Protein 3KTO (pdb70)

Solvent-accessible surface area: 18084 Å² total

B-factor: mean 32.25, std 11.24, range [10.5, 63.85]

Secondary structure (DSSP, 8-state):
-EEEEE-S-HHHHHHHHHHHTTSSSEEEEESSTTT------TTB---B-TTGGGBTTHHHHHHHHHHHTT-----B---S--HHHHHH-----SB---SSB-HHHHHHHHHHHHHHH-/-EEEEE-S-HHHHHHHHHHHTTSSSEEEEES-TTT------TTB---B-TTGGGBTTHHHHHHHHHHHTT-----B--BS--HHHHHH-----SB---BSB-HHHHHHHHHHHHHHT-/-EEEEE-S-HHHHHHHHHHTTTSS-EEEEESSTTT------SSB---B-TTGGGBTTHHHHHHHHHHHTT-----B---S--HHHHHH-----SB---SSBPHHHHHHHHHHHHH-

Sequence (352 aa):
PIIYLVDHQKDARAALSKLLSPLDVTIQCFASAESFRQQISDDAIGIIEAHLEDKKDSGIELLETLVKRGFHLPTIVASSSDIPTAVRARASAADFIEKPFIEHVLVHDVQQIINGAKPIIYLVDHQKDARAALSKLLSPLDVTIQCFASAESFRQQISDDAIGIIEAHLEDKKDSGIELLETLVKRGFHLPTIVASSSDIPTAVRARASAADFIEKPFIEHVLVHDVQQIINGAKPIIYLVDHQKDARAALSKLLSPLDVTIQCFASAESFRQQISDDAIGIIEAHLEDKKDSGIELLETLVKRGFHLPTIVASSSDIPTAVRARASAADFIEKPFIEHVLVHDVQQIING

CATH classification: 3.40.50.2300

Nearest PDB structures (foldseek):
  4uhk-assembly2_A  TM=8.450E-01  e=3.755E-07  Escherichia coli K-12
  3nns-assembly3_B  TM=7.875E-01  e=6.291E-07  Thermotoga maritima
  3eq2-assembly1_A  TM=7.809E-01  e=2.049E-05  Pseudomonas aeruginosa
  1ys6-assembly1_A  TM=8.441E-01  e=1.614E-04  Mycobacterium tuberculosis
  3a0u-assembly1_A  TM=8.070E-01  e=1.513E-04  Thermotoga maritima

Structure (mmCIF, N/CA/C/O backbone):
data_3KTO
#
_entry.id   3KTO
#
_cell.length_a   116.333
_cell.length_b   116.333
_cell.length_c   169.701
_cell.angle_alpha   90.00
_cell.angle_beta   90.00
_cell.angle_gamma   120.00
#
_symmetry.space_group_name_H-M   'H 3 2'
#
loop_
_entity.id
_entity.type
_entity.pdbx_description
1 polymer 'Response regulator receiver protein'
2 water water
#
loop_
_atom_site.group_PDB
_atom_site.id
_atom_site.type_symbol
_atom_site.label_atom_id
_atom_site.label_alt_id
_atom_site.label_comp_id
_atom_site.label_asym_id
_atom_site.label_entity_id
_atom_site.label_seq_id
_atom_site.pdbx_PDB_ins_code
_atom_site.Cartn_x
_atom_site.Cartn_y
_atom_site.Cartn_z
_atom_site.occupancy
_atom_site.B_iso_or_equiv
_atom_site.auth_seq_id
_atom_site.auth_comp_id
_atom_site.auth_asym_id
_atom_site.auth_atom_id
_atom_site.pdbx_PDB_model_num
ATOM 1 N N . PRO A 1 7 ? 23.437 -0.077 37.427 1.00 40.67 12 PRO A N 1
ATOM 2 C CA . PRO A 1 7 ? 23.701 1.355 37.697 1.00 39.75 12 PRO A CA 1
ATOM 3 C C . PRO A 1 7 ? 23.616 1.659 39.188 1.00 37.53 12 PRO A C 1
ATOM 4 O O . PRO A 1 7 ? 22.592 1.426 39.830 1.00 38.59 12 PRO A O 1
ATOM 8 N N . ILE A 1 8 ? 24.703 2.194 39.727 1.00 35.86 13 ILE A N 1
ATOM 9 C CA . ILE A 1 8 ? 24.774 2.507 41.144 1.00 33.34 13 ILE A CA 1
ATOM 10 C C . ILE A 1 8 ? 25.029 3.980 41.419 1.00 30.55 13 ILE A C 1
ATOM 11 O O . ILE A 1 8 ? 25.826 4.615 40.737 1.00 28.45 13 ILE A O 1
ATOM 16 N N . ILE A 1 9 ? 24.340 4.516 42.422 1.00 29.06 14 ILE A N 1
ATOM 17 C CA . ILE A 1 9 ? 24.537 5.898 42.841 1.00 23.84 14 ILE A CA 1
ATOM 18 C C . ILE A 1 9 ? 24.872 5.851 44.322 1.00 23.93 14 ILE A C 1
ATOM 19 O O . ILE A 1 9 ? 24.098 5.338 45.128 1.00 24.66 14 ILE A O 1
ATOM 24 N N . TYR A 1 10 ? 26.041 6.371 44.669 1.00 22.12 15 TYR A N 1
ATOM 25 C CA . TYR A 1 10 ? 26.488 6.385 46.050 1.00 22.75 15 TYR A CA 1
ATOM 26 C C . TYR A 1 10 ? 25.938 7.590 46.796 1.00 22.81 15 TYR A C 1
ATOM 27 O O . TYR A 1 10 ? 26.058 8.728 46.327 1.00 22.61 15 TYR A O 1
ATOM 36 N N . LEU A 1 11 ? 25.341 7.334 47.956 1.00 20.26 16 LEU A N 1
ATOM 37 C CA . LEU A 1 11 ? 24.811 8.395 48.801 1.00 18.65 16 LEU A CA 1
ATOM 38 C C . LEU A 1 11 ? 25.661 8.467 50.071 1.00 17.92 16 LEU A C 1
ATOM 39 O O . LEU A 1 11 ? 25.803 7.482 50.790 1.00 17.40 16 LEU A O 1
ATOM 44 N N . VAL A 1 12 ? 26.256 9.628 50.326 1.00 15.64 17 VAL A N 1
ATOM 45 C CA . VAL A 1 12 ? 27.067 9.823 51.524 1.00 14.79 17 VAL A CA 1
ATOM 46 C C . VAL A 1 12 ? 26.345 10.896 52.346 1.00 17.00 17 VAL A C 1
ATOM 47 O O . VAL A 1 12 ? 26.271 12.060 51.949 1.00 13.77 17 VAL A O 1
ATOM 51 N N . ASP A 1 13 ? 25.802 10.483 53.484 1.00 15.84 18 ASP A N 1
ATOM 52 C CA . ASP A 1 13 ? 25.040 11.371 54.348 1.00 17.50 18 ASP A CA 1
ATOM 53 C C . ASP A 1 13 ? 25.058 10.738 55.736 1.00 19.07 18 ASP A C 1
ATOM 54 O O . ASP A 1 13 ? 24.723 9.563 55.879 1.00 22.54 18 ASP A O 1
ATOM 59 N N . HIS A 1 14 ? 25.441 11.508 56.748 1.00 19.16 19 HIS A N 1
ATOM 60 C CA . HIS A 1 14 ? 25.509 11.003 58.119 1.00 21.97 19 HIS A CA 1
ATOM 61 C C . HIS A 1 14 ? 24.145 10.893 58.809 1.00 25.26 19 HIS A C 1
ATOM 62 O O . HIS A 1 14 ? 24.043 10.360 59.914 1.00 26.18 19 HIS A O 1
ATOM 69 N N . GLN A 1 15 ? 23.101 11.406 58.167 1.00 25.13 20 GLN A N 1
ATOM 70 C CA . GLN A 1 15 ? 21.768 11.343 58.748 1.00 28.36 20 GLN A CA 1
ATOM 71 C C . GLN A 1 15 ? 21.059 10.045 58.373 1.00 28.45 20 GLN A C 1
ATOM 72 O O . GLN A 1 15 ? 20.718 9.827 57.210 1.00 26.51 20 GLN A O 1
ATOM 78 N N . LYS A 1 16 ? 20.851 9.187 59.365 1.00 29.08 21 LYS A N 1
ATOM 79 C CA . LYS A 1 16 ? 20.181 7.912 59.153 1.00 32.53 21 LYS A CA 1
ATOM 80 C C . LYS A 1 16 ? 18.833 8.073 58.466 1.00 32.48 21 LYS A C 1
ATOM 81 O O . LYS A 1 16 ? 18.538 7.369 57.502 1.00 33.10 21 LYS A O 1
ATOM 87 N N . ASP A 1 17 ? 18.013 8.994 58.961 1.00 33.45 22 ASP A N 1
ATOM 88 C CA . ASP A 1 17 ? 16.693 9.223 58.378 1.00 35.47 22 ASP A CA 1
ATOM 89 C C . ASP A 1 17 ? 16.803 9.612 56.907 1.00 36.41 22 ASP A C 1
ATOM 90 O O . ASP A 1 17 ? 15.985 9.203 56.082 1.00 35.38 22 ASP A O 1
ATOM 95 N N . ALA A 1 18 ? 17.811 10.416 56.589 1.00 36.22 23 ALA A N 1
ATOM 96 C CA . ALA A 1 18 ? 18.033 10.860 55.220 1.00 35.30 23 ALA A CA 1
ATOM 97 C C . ALA A 1 18 ? 18.317 9.670 54.308 1.00 34.56 23 ALA A C 1
ATOM 98 O O . ALA A 1 18 ? 17.687 9.522 53.265 1.00 35.40 23 ALA A O 1
ATOM 100 N N . ARG A 1 19 ? 19.265 8.822 54.697 1.00 33.65 24 ARG A N 1
ATOM 101 C CA . ARG A 1 19 ? 19.591 7.650 53.895 1.00 32.83 24 ARG A CA 1
ATOM 102 C C . ARG A 1 19 ? 18.335 6.801 53.707 1.00 34.31 24 ARG A C 1
ATOM 103 O O . ARG A 1 19 ? 18.078 6.278 52.623 1.00 33.25 24 ARG A O 1
ATOM 111 N N . ALA A 1 20 ? 17.550 6.667 54.770 1.00 33.53 25 ALA A N 1
ATOM 112 C CA . ALA A 1 20 ? 16.323 5.888 54.698 1.00 34.33 25 ALA A CA 1
ATOM 113 C C . ALA A 1 20 ? 15.333 6.531 53.729 1.00 33.70 25 ALA A C 1
ATOM 114 O O . ALA A 1 20 ? 14.912 5.908 52.752 1.00 33.07 25 ALA A O 1
ATOM 116 N N . ALA A 1 21 ? 14.979 7.784 53.999 1.00 33.88 26 ALA A N 1
ATOM 117 C CA . ALA A 1 21 ? 14.027 8.530 53.179 1.00 33.91 26 ALA A CA 1
ATOM 118 C C . ALA A 1 21 ? 14.421 8.656 51.712 1.00 35.58 26 ALA A C 1
ATOM 119 O O . ALA A 1 21 ? 13.591 8.463 50.819 1.00 36.12 26 ALA A O 1
ATOM 121 N N . LEU A 1 22 ? 15.684 8.987 51.462 1.00 33.11 27 LEU A N 1
ATOM 122 C CA . LEU A 1 22 ? 16.157 9.144 50.097 1.00 32.80 27 LEU A CA 1
ATOM 123 C C . LEU A 1 22 ? 16.122 7.814 49.353 1.00 32.81 27 LEU A C 1
ATOM 124 O O . LEU A 1 22 ? 15.756 7.759 48.180 1.00 30.03 27 LEU A O 1
ATOM 129 N N . SER A 1 23 ? 16.500 6.740 50.036 1.00 33.72 28 SER A N 1
ATOM 130 C CA . SER A 1 23 ? 16.502 5.427 49.406 1.00 35.49 28 SER A CA 1
ATOM 131 C C . SER A 1 23 ? 15.095 5.021 48.981 1.00 35.80 28 SER A C 1
ATOM 132 O O . SER A 1 23 ? 14.901 4.492 47.885 1.00 36.81 28 SER A O 1
ATOM 135 N N . LYS A 1 24 ? 14.118 5.280 49.844 1.00 36.53 29 LYS A N 1
ATOM 136 C CA . LYS A 1 24 ? 12.728 4.943 49.552 1.00 38.82 29 LYS A CA 1
ATOM 137 C C . LYS A 1 24 ? 12.222 5.719 48.344 1.00 39.42 29 LYS A C 1
ATOM 138 O O . LYS A 1 24 ? 11.643 5.148 47.418 1.00 39.52 29 LYS A O 1
ATOM 144 N N . LEU A 1 25 ? 12.447 7.025 48.358 1.00 38.90 30 LEU A N 1
ATOM 145 C CA . LEU A 1 25 ? 12.030 7.890 47.263 1.00 38.94 30 LEU A CA 1
ATOM 146 C C . LEU A 1 25 ? 12.613 7.531 45.893 1.00 38.57 30 LEU A C 1
ATOM 147 O O . LEU A 1 25 ? 11.953 7.711 44.871 1.00 38.20 30 LEU A O 1
ATOM 152 N N . LEU A 1 26 ? 13.841 7.026 45.866 1.00 38.72 31 LEU A N 1
ATOM 153 C CA . LEU A 1 26 ? 14.487 6.707 44.599 1.00 39.32 31 LEU A CA 1
ATOM 154 C C . LEU A 1 26 ? 14.463 5.237 44.192 1.00 43.17 31 LEU A C 1
ATOM 155 O O . LEU A 1 26 ? 14.855 4.896 43.078 1.00 43.01 31 LEU A O 1
ATOM 160 N N . SER A 1 27 ? 14.007 4.366 45.087 1.00 45.49 32 SER A N 1
ATOM 161 C CA . SER A 1 27 ? 13.965 2.934 44.791 1.00 48.44 32 SER A CA 1
ATOM 162 C C . SER A 1 27 ? 13.193 2.622 43.515 1.00 49.75 32 SER A C 1
ATOM 163 O O . SER A 1 27 ? 13.618 1.782 42.714 1.00 50.28 32 SER A O 1
ATOM 166 N N . PRO A 1 28 ? 12.053 3.306 43.300 1.00 50.50 33 PRO A N 1
ATOM 167 C CA . PRO A 1 28 ? 11.288 3.021 42.085 1.00 51.47 33 PRO A CA 1
ATOM 168 C C . PRO A 1 28 ? 11.878 3.595 40.810 1.00 51.99 33 PRO A C 1
ATOM 169 O O . PRO A 1 28 ? 11.196 3.682 39.796 1.00 52.27 33 PRO A O 1
ATOM 173 N N . LEU A 1 29 ? 13.142 4.001 40.886 1.00 51.67 34 LEU A N 1
ATOM 174 C CA . LEU A 1 29 ? 13.869 4.545 39.746 1.00 51.12 34 LEU A CA 1
ATOM 175 C C . LEU A 1 29 ? 14.781 3.389 39.328 1.00 51.23 34 LEU A C 1
ATOM 176 O O . LEU A 1 29 ? 15.060 2.516 40.143 1.00 51.11 34 LEU A O 1
ATOM 181 N N . ASP A 1 30 ? 15.244 3.383 38.078 1.00 51.04 35 ASP A N 1
ATOM 182 C CA . ASP A 1 30 ? 16.122 2.319 37.569 1.00 51.05 35 ASP A CA 1
ATOM 183 C C . ASP A 1 30 ? 17.568 2.481 38.043 1.00 49.40 35 ASP A C 1
ATOM 184 O O . ASP A 1 30 ? 18.464 2.750 37.237 1.00 50.30 35 ASP A O 1
ATOM 189 N N . VAL A 1 31 ? 17.796 2.314 39.347 1.00 46.69 36 VAL A N 1
ATOM 190 C CA . VAL A 1 31 ? 19.141 2.456 39.920 1.00 42.46 36 VAL A CA 1
ATOM 191 C C . VAL A 1 31 ? 19.227 1.944 41.344 1.00 40.74 36 VAL A C 1
ATOM 192 O O . VAL A 1 31 ? 18.226 1.918 42.058 1.00 40.26 36 VAL A O 1
ATOM 196 N N . THR A 1 32 ? 20.433 1.542 41.745 1.00 38.72 37 THR A N 1
ATOM 197 C CA . THR A 1 32 ? 20.696 1.045 43.096 1.00 37.84 37 THR A CA 1
ATOM 198 C C . THR A 1 32 ? 21.339 2.141 43.946 1.00 35.99 37 THR A C 1
ATOM 199 O O . THR A 1 32 ? 22.393 2.665 43.587 1.00 36.06 37 THR A O 1
ATOM 203 N N . ILE A 1 33 ? 20.735 2.460 45.084 1.00 34.17 38 ILE A N 1
ATOM 204 C CA . ILE A 1 33 ? 21.295 3.484 45.957 1.00 31.93 38 ILE A CA 1
ATOM 205 C C . ILE A 1 33 ? 22.118 2.862 47.083 1.00 31.41 38 ILE A C 1
ATOM 206 O O . ILE A 1 33 ? 21.561 2.366 48.066 1.00 31.58 38 ILE A O 1
ATOM 211 N N . GLN A 1 34 ? 23.440 2.872 46.926 1.00 29.03 39 GLN A N 1
ATOM 212 C CA . GLN A 1 34 ? 24.341 2.342 47.941 1.00 28.29 39 GLN A CA 1
ATOM 213 C C . GLN A 1 34 ? 24.752 3.508 48.847 1.00 25.33 39 GLN A C 1
ATOM 214 O O . GLN A 1 34 ? 25.350 4.485 48.385 1.00 24.58 39 GLN A O 1
ATOM 220 N N . CYS A 1 35 ? 24.443 3.389 50.135 1.00 22.60 40 CYS A N 1
ATOM 221 C CA . CYS A 1 35 ? 24.699 4.450 51.109 1.00 22.08 40 CYS A CA 1
ATOM 222 C C . CYS A 1 35 ? 25.883 4.287 52.047 1.00 22.57 40 CYS A C 1
ATOM 223 O O . CYS A 1 35 ? 26.320 3.175 52.341 1.00 22.50 40 CYS A O 1
ATOM 226 N N . PHE A 1 36 ? 26.371 5.428 52.530 1.00 20.82 41 PHE A N 1
ATOM 227 C CA . PHE A 1 36 ? 27.508 5.496 53.444 1.00 21.44 41 PHE A CA 1
ATOM 228 C C . PHE A 1 36 ? 27.254 6.599 54.455 1.00 21.17 41 PHE A C 1
ATOM 229 O O . PHE A 1 36 ? 26.816 7.693 54.096 1.00 21.02 41 PHE A O 1
ATOM 237 N N . ALA A 1 37 ? 27.546 6.315 55.715 1.00 21.33 42 ALA A N 1
ATOM 238 C CA . ALA A 1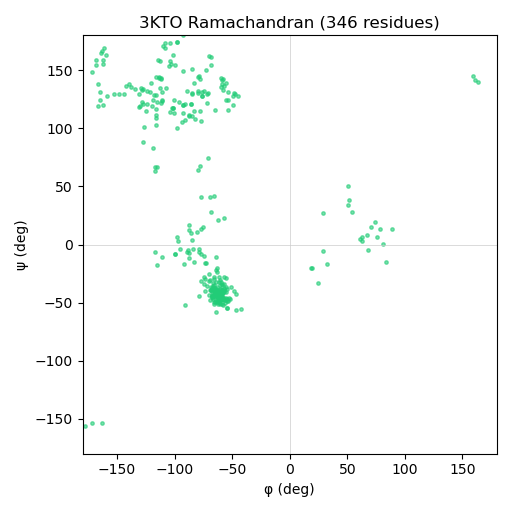 37 ? 27.314 7.275 56.785 1.00 23.18 42 ALA A CA 1
ATOM 239 C C . ALA A 1 37 ? 28.411 8.316 57.013 1.00 22.55 42 ALA A C 1
ATOM 240 O O . ALA A 1 37 ? 28.249 9.202 57.858 1.00 24.16 42 ALA A O 1
ATOM 242 N N . SER A 1 38 ? 29.520 8.222 56.283 1.00 20.78 43 SER A N 1
ATOM 243 C CA . SER A 1 38 ? 30.607 9.191 56.455 1.00 21.11 43 SER A CA 1
ATOM 244 C C . SER A 1 38 ? 31.571 9.180 55.279 1.00 21.46 43 SER A C 1
ATOM 245 O O . SER A 1 38 ? 31.553 8.262 54.463 1.00 21.34 43 SER A O 1
ATOM 248 N N . ALA A 1 39 ? 32.421 10.202 55.205 1.00 22.56 44 ALA A N 1
ATOM 249 C CA . ALA A 1 39 ? 33.413 10.293 54.137 1.00 22.94 44 ALA A CA 1
ATOM 250 C C . ALA A 1 39 ? 34.437 9.182 54.351 1.00 25.18 44 ALA A C 1
ATOM 251 O O . ALA A 1 39 ? 34.902 8.561 53.402 1.00 22.74 44 ALA A O 1
ATOM 253 N N . GLU A 1 40 ? 34.788 8.948 55.611 1.00 26.60 45 GLU A N 1
ATOM 254 C CA . GLU A 1 40 ? 35.751 7.910 55.949 1.00 30.46 45 GLU A CA 1
ATOM 255 C C . GLU A 1 40 ? 35.256 6.551 55.443 1.00 30.43 45 GLU A C 1
ATOM 256 O O . GLU A 1 40 ? 35.999 5.808 54.809 1.00 29.78 45 GLU A O 1
ATOM 262 N N . SER A 1 41 ? 33.994 6.239 55.723 1.00 28.71 46 SER A N 1
ATOM 263 C CA . SER A 1 41 ? 33.402 4.981 55.291 1.00 29.82 46 SER A CA 1
ATOM 264 C C . SER A 1 41 ? 33.366 4.861 53.769 1.00 31.12 46 SER A C 1
ATOM 265 O O . SER A 1 41 ? 33.673 3.803 53.215 1.00 29.98 46 SER A O 1
ATOM 268 N N . PHE A 1 42 ? 32.988 5.940 53.087 1.00 27.31 47 PHE A N 1
ATOM 269 C CA . PHE A 1 42 ? 32.937 5.907 51.632 1.00 26.82 47 PHE A CA 1
ATOM 270 C C . PHE A 1 42 ? 34.319 5.740 51.016 1.00 29.45 47 PHE A C 1
ATOM 271 O O . PHE A 1 42 ? 34.463 5.093 49.983 1.00 30.30 47 PHE A O 1
ATOM 287 N N . ARG A 1 44 ? 36.601 3.954 51.872 1.00 39.66 49 ARG A N 1
ATOM 288 C CA . ARG A 1 44 ? 37.071 2.572 51.988 1.00 41.32 49 ARG A CA 1
ATOM 289 C C . ARG A 1 44 ? 36.398 1.744 50.906 1.00 42.75 49 ARG A C 1
ATOM 290 O O . ARG A 1 44 ? 36.703 0.567 50.723 1.00 42.16 49 ARG A O 1
ATOM 298 N N . GLN A 1 45 ? 35.477 2.380 50.193 1.00 43.66 50 GLN A N 1
ATOM 299 C CA . GLN A 1 45 ? 34.711 1.726 49.145 1.00 45.65 50 GLN A CA 1
ATOM 300 C C . GLN A 1 45 ? 35.417 1.710 47.805 1.00 47.08 50 GLN A C 1
ATOM 301 O O . GLN A 1 45 ? 35.894 2.737 47.331 1.00 47.73 50 GLN A O 1
ATOM 307 N N . GLN A 1 46 ? 35.479 0.534 47.194 1.00 48.91 51 GLN A N 1
ATOM 308 C CA . GLN A 1 46 ? 36.101 0.396 45.887 1.00 50.75 51 GLN A CA 1
ATOM 309 C C . GLN A 1 46 ? 35.080 0.940 44.891 1.00 49.32 51 GLN A C 1
ATOM 310 O O . GLN A 1 46 ? 34.059 0.305 44.629 1.00 49.12 51 GLN A O 1
ATOM 316 N N . ILE A 1 47 ? 35.344 2.128 44.356 1.00 48.86 52 ILE A N 1
ATOM 317 C CA . ILE A 1 47 ? 34.422 2.738 43.409 1.00 47.53 52 ILE A CA 1
ATOM 318 C C . ILE A 1 47 ? 34.138 1.779 42.267 1.00 47.33 52 ILE A C 1
ATOM 319 O O . ILE A 1 47 ? 35.033 1.422 41.502 1.00 46.97 52 ILE A O 1
ATOM 324 N N . SER A 1 48 ? 32.880 1.364 42.167 1.00 46.37 53 SER A N 1
ATOM 325 C CA . SER A 1 48 ? 32.445 0.424 41.145 1.00 46.77 53 SER A CA 1
ATOM 326 C C . SER A 1 48 ? 32.366 1.009 39.740 1.00 47.80 53 SER A C 1
ATOM 327 O O . SER A 1 48 ? 32.105 2.200 39.560 1.00 47.88 53 SER A O 1
ATOM 330 N N . ASP A 1 49 ? 32.590 0.155 38.744 1.00 48.20 54 ASP A N 1
ATOM 331 C CA . ASP A 1 49 ? 32.529 0.578 37.351 1.00 48.55 54 ASP A CA 1
ATOM 332 C C . ASP A 1 49 ? 31.076 0.766 36.931 1.00 47.08 54 ASP A C 1
ATOM 333 O O . ASP A 1 49 ? 30.796 1.298 35.859 1.00 46.89 54 ASP A O 1
ATOM 338 N N . ASP A 1 50 ? 30.155 0.330 37.785 1.00 45.43 55 ASP A N 1
ATOM 339 C CA . ASP A 1 50 ? 28.731 0.462 37.506 1.00 44.24 55 ASP A CA 1
ATOM 340 C C . ASP A 1 50 ? 28.144 1.702 38.182 1.00 42.27 55 ASP A C 1
ATOM 341 O O . ASP A 1 50 ? 26.935 1.955 38.115 1.00 41.87 55 ASP A O 1
ATOM 346 N N . ALA A 1 51 ? 29.006 2.470 38.839 1.00 39.94 56 ALA A N 1
ATOM 347 C CA . ALA A 1 51 ? 28.567 3.692 39.502 1.00 36.45 56 ALA A CA 1
ATOM 348 C C . ALA A 1 51 ? 28.440 4.768 38.434 1.00 33.98 56 ALA A C 1
ATOM 349 O O . ALA A 1 51 ? 29.358 4.972 37.633 1.00 33.92 56 ALA A O 1
ATOM 351 N N . ILE A 1 52 ? 27.302 5.451 38.422 1.00 32.20 57 ILE A N 1
ATOM 352 C CA . ILE A 1 52 ? 27.058 6.499 37.445 1.00 28.84 57 ILE A CA 1
ATOM 353 C C . ILE A 1 52 ? 26.929 7.875 38.094 1.00 28.52 57 ILE A C 1
ATOM 354 O O . ILE A 1 52 ? 27.038 8.887 37.413 1.00 27.52 57 ILE A O 1
ATOM 359 N N . GLY A 1 53 ? 26.697 7.915 39.406 1.00 26.25 58 GLY A N 1
ATOM 360 C CA . GLY A 1 53 ? 26.569 9.201 40.076 1.00 22.86 58 GLY A CA 1
ATOM 361 C C . GLY A 1 53 ? 26.718 9.157 41.586 1.00 21.72 58 GLY A C 1
ATOM 362 O O . GLY A 1 53 ? 26.919 8.089 42.171 1.00 20.27 58 GLY A O 1
ATOM 371 N N . ILE A 1 55 ? 25.474 11.369 45.499 1.00 16.83 60 ILE A N 1
ATOM 372 C CA . ILE A 1 55 ? 24.663 12.342 46.226 1.00 15.91 60 ILE A CA 1
ATOM 373 C C . ILE A 1 55 ? 25.428 12.495 47.529 1.00 17.30 60 ILE A C 1
ATOM 374 O O . ILE A 1 55 ? 25.713 11.502 48.215 1.00 15.30 60 ILE A O 1
ATOM 379 N N . ILE A 1 56 ? 25.785 13.731 47.858 1.00 13.49 61 ILE A N 1
ATOM 380 C CA . ILE A 1 56 ? 26.577 13.977 49.052 1.00 14.17 61 ILE A CA 1
ATOM 381 C C . ILE A 1 56 ? 26.043 15.139 49.880 1.00 15.10 61 ILE A C 1
ATOM 382 O O . ILE A 1 56 ? 25.719 16.201 49.342 1.00 14.56 61 ILE A O 1
ATOM 387 N N . GLU A 1 57 ? 25.950 14.910 51.188 1.00 13.92 62 GLU A N 1
ATOM 388 C CA . GLU A 1 57 ? 25.510 15.919 52.145 1.00 14.89 62 GLU A CA 1
ATOM 389 C C . GLU A 1 57 ? 26.724 16.829 52.278 1.00 14.58 62 GLU A C 1
ATOM 390 O O . GLU A 1 57 ? 27.839 16.360 52.516 1.00 11.88 62 GLU A O 1
ATOM 396 N N . ALA A 1 58 ? 26.509 18.126 52.099 1.00 12.58 63 ALA A N 1
ATOM 397 C CA . ALA A 1 58 ? 27.595 19.096 52.162 1.00 12.63 63 ALA A CA 1
ATOM 398 C C . ALA A 1 58 ? 28.329 19.163 53.489 1.00 10.50 63 ALA A C 1
ATOM 399 O O . ALA A 1 58 ? 29.543 19.391 53.514 1.00 14.11 63 ALA A O 1
ATOM 401 N N . HIS A 1 59 ? 27.604 18.972 54.585 1.00 11.06 64 HIS A N 1
ATOM 402 C CA . HIS A 1 59 ? 28.205 19.090 55.913 1.00 13.70 64 HIS A CA 1
ATOM 403 C C . HIS A 1 59 ? 28.187 17.790 56.711 1.00 15.16 64 HIS A C 1
ATOM 404 O O . HIS A 1 59 ? 27.544 17.703 57.761 1.00 14.78 64 HIS A O 1
ATOM 411 N N . LEU A 1 60 ? 28.894 16.789 56.200 1.00 15.27 65 LEU A N 1
ATOM 412 C CA . LEU A 1 60 ? 28.961 15.487 56.850 1.00 16.41 65 LEU A CA 1
ATOM 413 C C . LEU A 1 60 ? 29.393 15.604 58.307 1.00 18.03 65 LEU A C 1
ATOM 414 O O . LEU A 1 60 ? 30.366 16.286 58.627 1.00 17.34 65 LEU A O 1
ATOM 419 N N . GLU A 1 61 ? 28.637 14.947 59.180 1.00 18.31 66 GLU A N 1
ATOM 420 C CA . GLU A 1 61 ? 28.888 14.950 60.616 1.00 20.98 66 GLU A CA 1
ATOM 421 C C . GLU A 1 61 ? 28.975 16.349 61.226 1.00 22.15 66 GLU A C 1
ATOM 422 O O . GLU A 1 61 ? 29.626 16.557 62.246 1.00 22.37 66 GLU A O 1
ATOM 428 N N . ASP A 1 62 ? 28.291 17.304 60.606 1.00 21.40 67 ASP A N 1
ATOM 429 C CA . ASP A 1 62 ? 28.279 18.676 61.100 1.00 24.29 67 ASP A CA 1
ATOM 430 C C . ASP A 1 62 ? 29.609 19.415 60.922 1.00 23.03 67 ASP A C 1
ATOM 431 O O . ASP A 1 62 ? 29.833 20.461 61.537 1.00 23.76 67 ASP A O 1
ATOM 436 N N . LYS A 1 63 ? 30.481 18.857 60.082 1.00 20.12 68 LYS A N 1
ATOM 437 C CA . LYS A 1 63 ? 31.767 19.471 59.750 1.00 20.72 68 LYS A CA 1
ATOM 438 C C . LYS A 1 63 ? 31.485 20.274 58.482 1.00 17.46 68 LYS A C 1
ATOM 439 O O . LYS A 1 63 ? 31.328 19.711 57.407 1.00 17.07 68 LYS A O 1
ATOM 445 N N . LYS A 1 64 ? 31.414 21.592 58.619 1.00 17.45 69 LYS A N 1
ATOM 446 C CA . LYS A 1 64 ? 31.086 22.454 57.499 1.00 16.63 69 LYS A CA 1
ATOM 447 C C . LYS A 1 64 ? 31.871 22.157 56.241 1.00 16.32 69 LYS A C 1
ATOM 448 O O . LYS A 1 64 ? 33.087 22.054 56.272 1.00 16.81 69 LYS A O 1
ATOM 454 N N . ASP A 1 65 ? 31.144 22.008 55.138 1.00 15.27 70 ASP A N 1
ATOM 455 C CA . ASP A 1 65 ? 31.735 21.756 53.836 1.00 15.99 70 ASP A CA 1
ATOM 456 C C . ASP A 1 65 ? 32.522 20.452 53.675 1.00 15.43 70 ASP A C 1
ATOM 457 O O . ASP A 1 65 ? 33.116 20.248 52.628 1.00 14.57 70 ASP A O 1
ATOM 462 N N . SER A 1 66 ? 32.521 19.571 54.674 1.00 16.05 71 SER A N 1
ATOM 463 C CA . SER A 1 66 ? 33.292 18.325 54.545 1.00 14.44 71 SER A CA 1
ATOM 464 C C . SER A 1 66 ? 32.834 17.449 53.374 1.00 15.74 71 SER A C 1
ATOM 465 O O . SER A 1 66 ? 33.640 16.746 52.769 1.00 16.06 71 SER A O 1
ATOM 468 N N . GLY A 1 67 ? 31.550 17.508 53.036 1.00 14.31 72 GLY A N 1
ATOM 469 C CA . GLY A 1 67 ? 31.055 16.729 51.917 1.00 12.94 72 GLY A CA 1
ATOM 470 C C . GLY A 1 67 ? 31.603 17.283 50.609 1.00 14.62 72 GLY A C 1
ATOM 471 O O . GLY A 1 67 ? 31.960 16.525 49.704 1.00 14.83 72 GLY A O 1
ATOM 472 N N . ILE A 1 68 ? 31.677 18.609 50.509 1.00 13.04 73 ILE A N 1
ATOM 473 C CA . ILE A 1 68 ? 32.195 19.263 49.312 1.00 13.40 73 ILE A CA 1
ATOM 474 C C . ILE A 1 68 ? 33.688 18.959 49.197 1.00 13.86 73 ILE A C 1
ATOM 475 O O . ILE A 1 68 ? 34.204 18.749 48.105 1.00 19.65 73 ILE A O 1
ATOM 480 N N . GLU A 1 69 ? 34.375 18.927 50.330 1.00 16.77 74 GLU A N 1
ATOM 481 C CA . GLU A 1 69 ? 35.804 18.612 50.335 1.00 17.96 74 GLU A CA 1
ATOM 482 C C . GLU A 1 69 ? 35.964 17.196 49.749 1.00 18.92 74 GLU A C 1
ATOM 483 O O . GLU A 1 69 ? 36.866 16.927 48.952 1.00 19.21 74 GLU A O 1
ATOM 489 N N . LEU A 1 70 ? 35.073 16.291 50.141 1.00 18.72 75 LEU A N 1
ATOM 490 C CA . LEU A 1 70 ? 35.112 14.931 49.618 1.00 17.94 75 LEU A CA 1
ATOM 491 C C . LEU A 1 70 ? 35.001 14.989 48.097 1.00 18.84 75 LEU A C 1
ATOM 492 O O . LEU A 1 70 ? 35.765 14.340 47.389 1.00 19.10 75 LEU A O 1
ATOM 497 N N . LEU A 1 71 ? 34.049 15.771 47.595 1.00 17.87 76 LEU A N 1
ATOM 498 C CA . LEU A 1 71 ? 33.874 15.904 46.149 1.00 18.18 76 LEU A CA 1
ATOM 499 C C . LEU A 1 71 ? 35.157 16.441 45.510 1.00 18.38 76 LEU A C 1
ATOM 500 O O . LEU A 1 71 ? 35.613 15.925 44.497 1.00 18.21 76 LEU A O 1
ATOM 505 N N . GLU A 1 72 ? 35.726 17.484 46.104 1.00 18.31 77 GLU A N 1
ATOM 506 C CA . GLU A 1 72 ? 36.953 18.078 45.580 1.00 20.17 77 GLU A CA 1
ATOM 507 C C . GLU A 1 72 ? 38.087 17.045 45.532 1.00 20.64 77 GLU A C 1
ATOM 508 O O . GLU A 1 72 ? 38.840 16.983 44.564 1.00 21.62 77 GLU A O 1
ATOM 514 N N . THR A 1 73 ? 38.195 16.234 46.577 1.00 21.46 78 THR A N 1
ATOM 515 C CA . THR A 1 73 ? 39.231 15.214 46.637 1.00 23.11 78 THR A CA 1
ATOM 516 C C . THR A 1 73 ? 39.083 14.194 45.514 1.00 25.30 78 THR A C 1
ATOM 517 O O . THR A 1 73 ? 40.055 13.862 44.835 1.00 26.14 78 THR A O 1
ATOM 521 N N . LEU A 1 74 ? 37.864 13.696 45.328 1.00 24.68 79 LEU A N 1
ATOM 522 C CA . LEU A 1 74 ? 37.588 12.715 44.290 1.00 25.47 79 LEU A CA 1
ATOM 523 C C . LEU A 1 74 ? 37.861 13.286 42.905 1.00 27.51 79 LEU A C 1
ATOM 524 O O . LEU A 1 74 ? 38.391 12.592 42.036 1.00 28.12 79 LEU A O 1
ATOM 529 N N . VAL A 1 75 ? 37.494 14.547 42.698 1.00 27.00 80 VAL A N 1
ATOM 530 C CA . VAL A 1 75 ? 37.718 15.192 41.410 1.00 28.81 80 VAL A CA 1
ATOM 531 C C . VAL A 1 75 ? 39.218 15.344 41.182 1.00 30.31 80 VAL A C 1
ATOM 532 O O . VAL A 1 75 ? 39.708 15.224 40.063 1.00 30.13 80 VAL A O 1
ATOM 536 N N . LYS A 1 76 ? 39.944 15.603 42.258 1.00 33.35 81 LYS A N 1
ATOM 537 C CA . LYS A 1 76 ? 41.383 15.753 42.173 1.00 37.69 81 LYS A CA 1
ATOM 538 C C . LYS A 1 76 ? 42.011 14.408 41.793 1.00 39.18 81 LYS A C 1
ATOM 539 O O . LYS A 1 76 ? 43.023 14.366 41.095 1.00 38.29 81 LYS A O 1
ATOM 545 N N . ARG A 1 77 ? 41.401 13.313 42.246 1.00 40.46 82 ARG A N 1
ATOM 546 C CA . ARG A 1 77 ? 41.907 11.971 41.953 1.00 41.51 82 ARG A CA 1
ATOM 547 C C . ARG A 1 77 ? 41.391 11.393 40.642 1.00 42.55 82 ARG A C 1
ATOM 548 O O . ARG A 1 77 ? 41.458 10.185 40.419 1.00 42.95 82 ARG A O 1
ATOM 556 N N . GLY A 1 78 ? 40.863 12.254 39.781 1.00 43.57 83 GLY A N 1
ATOM 557 C CA . GLY A 1 78 ? 40.372 11.799 38.494 1.00 44.74 83 GLY A CA 1
ATOM 558 C C . GLY A 1 78 ? 38.991 11.173 38.440 1.00 45.67 83 GLY A C 1
ATOM 559 O O . GLY A 1 78 ? 38.550 10.771 37.367 1.00 45.81 83 GLY A O 1
ATOM 560 N N . PHE A 1 79 ? 38.302 11.076 39.571 1.00 45.94 84 PHE A N 1
ATOM 561 C CA . PHE A 1 79 ? 36.961 10.494 39.575 1.00 46.90 84 PHE A CA 1
ATOM 562 C C . PHE A 1 79 ? 35.932 11.549 39.189 1.00 46.02 84 PHE A C 1
ATOM 563 O O . PHE A 1 79 ? 35.732 12.523 39.914 1.00 46.10 84 PHE A O 1
ATOM 571 N N . HIS A 1 80 ? 35.281 11.351 38.046 1.00 44.35 85 HIS A N 1
ATOM 572 C CA . HIS A 1 80 ? 34.295 12.307 37.564 1.00 43.65 85 HIS A CA 1
ATOM 573 C C . HIS A 1 80 ? 32.890 11.744 37.410 1.00 41.64 85 HIS A C 1
ATOM 574 O O . HIS A 1 80 ? 32.478 11.355 36.313 1.00 42.29 85 HIS A O 1
ATOM 581 N N . LEU A 1 81 ? 32.153 11.715 38.516 1.00 36.95 86 LEU A N 1
ATOM 582 C CA . LEU A 1 81 ? 30.787 11.214 38.519 1.00 32.71 86 LEU A CA 1
ATOM 583 C C . LEU A 1 81 ? 29.852 12.375 38.805 1.00 29.14 86 LEU A C 1
ATOM 584 O O . LEU A 1 81 ? 30.115 13.173 39.702 1.00 29.50 86 LEU A O 1
ATOM 589 N N . PRO A 1 82 ? 28.756 12.493 38.039 1.00 25.98 87 PRO A N 1
ATOM 590 C CA . PRO A 1 82 ? 27.803 13.584 38.261 1.00 23.26 87 PRO A CA 1
ATOM 591 C C . PRO A 1 82 ? 27.415 13.532 39.728 1.00 21.31 87 PRO A C 1
ATOM 592 O O . PRO A 1 82 ? 26.962 12.493 40.214 1.00 18.65 87 PRO A O 1
ATOM 596 N N . THR A 1 83 ? 27.598 14.641 40.434 1.00 19.71 88 THR A N 1
ATOM 597 C CA . THR A 1 83 ? 27.290 14.672 41.853 1.00 18.35 88 THR A CA 1
ATOM 598 C C . THR A 1 83 ? 26.263 15.721 42.251 1.00 19.33 88 THR A C 1
ATOM 599 O O . THR A 1 83 ? 26.359 16.887 41.866 1.00 19.84 88 THR A O 1
ATOM 603 N N . ILE A 1 84 ? 25.276 15.280 43.023 1.00 17.80 89 ILE A N 1
ATOM 604 C CA . ILE A 1 84 ? 24.224 16.149 43.534 1.00 16.63 89 ILE A CA 1
ATOM 605 C C . ILE A 1 84 ? 24.605 16.440 44.989 1.00 15.56 89 ILE A C 1
ATOM 606 O O . ILE A 1 84 ? 24.708 15.522 45.801 1.00 17.90 89 ILE A O 1
ATOM 611 N N . VAL A 1 85 ? 24.846 17.700 45.318 1.00 15.14 90 VAL A N 1
ATOM 612 C CA . VAL A 1 85 ? 25.188 18.056 46.689 1.00 11.83 90 VAL A CA 1
ATOM 613 C C . VAL A 1 85 ? 23.924 18.567 47.401 1.00 15.25 90 VAL A C 1
ATOM 614 O O . VAL A 1 85 ? 23.168 19.356 46.838 1.00 14.53 90 VAL A O 1
ATOM 626 N N . ALA A 1 87 ? 22.142 19.916 51.307 1.00 15.33 92 ALA A N 1
ATOM 627 C CA . ALA A 1 87 ? 22.449 20.483 52.615 1.00 16.54 92 ALA A CA 1
ATOM 62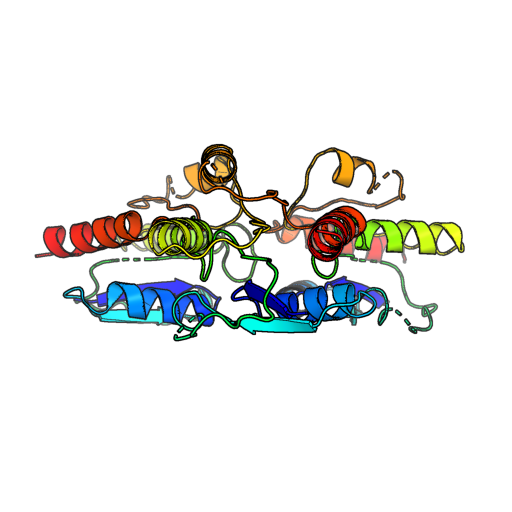8 C C . ALA A 1 87 ? 21.172 21.008 53.250 1.00 19.00 92 ALA A C 1
ATOM 629 O O . ALA A 1 87 ? 20.313 21.565 52.571 1.00 19.61 92 ALA A O 1
ATOM 631 N N . SER A 1 88 ? 21.036 20.793 54.550 1.00 23.82 93 SER A N 1
ATOM 632 C CA . SER A 1 88 ? 19.866 21.268 55.276 1.00 29.68 93 SER A CA 1
ATOM 633 C C . SER A 1 88 ? 20.226 22.614 55.885 1.00 32.22 93 SER A C 1
ATOM 634 O O . SER A 1 88 ? 19.394 23.284 56.498 1.00 35.32 93 SER A O 1
ATOM 637 N N . SER A 1 89 ? 21.485 22.993 55.690 1.00 31.95 94 SER A N 1
ATOM 638 C CA . SER A 1 89 ? 22.038 24.244 56.181 1.00 34.33 94 SER A CA 1
ATOM 639 C C . SER A 1 89 ? 23.015 24.749 55.132 1.00 34.10 94 SER A C 1
ATOM 640 O O . SER A 1 89 ? 23.887 24.003 54.677 1.00 34.01 94 SER A O 1
ATOM 643 N N . SER A 1 90 ? 22.887 26.008 54.733 1.00 31.24 95 SER A N 1
ATOM 644 C CA . SER A 1 90 ? 23.809 26.501 53.728 1.00 30.34 95 SER A CA 1
ATOM 645 C C . SER A 1 90 ? 23.856 28.003 53.524 1.00 27.43 95 SER A C 1
ATOM 646 O O . SER A 1 90 ? 22.824 28.670 53.508 1.00 24.73 95 SER A O 1
ATOM 649 N N . ASP A 1 91 ? 25.067 28.527 53.375 1.00 23.81 96 ASP A N 1
ATOM 650 C CA . ASP A 1 91 ? 25.242 29.938 53.099 1.00 22.76 96 ASP A CA 1
ATOM 651 C C . ASP A 1 91 ? 25.692 30.017 51.649 1.00 20.70 96 ASP A C 1
ATOM 652 O O . ASP A 1 91 ? 25.933 28.993 51.010 1.00 20.07 96 ASP A O 1
ATOM 657 N N . ILE A 1 92 ? 25.794 31.227 51.122 1.00 19.62 97 ILE A N 1
ATOM 658 C CA . ILE A 1 92 ? 26.189 31.400 49.736 1.00 18.64 97 ILE A CA 1
ATOM 659 C C . ILE A 1 92 ? 27.567 30.825 49.384 1.00 18.51 97 ILE A C 1
ATOM 660 O O . ILE A 1 92 ? 27.710 30.157 48.363 1.00 18.50 97 ILE A O 1
ATOM 665 N N . PRO A 1 93 ? 28.599 31.082 50.215 1.00 18.78 98 PRO A N 1
ATOM 666 C CA . PRO A 1 93 ? 29.925 30.537 49.885 1.00 17.63 98 PRO A CA 1
ATOM 667 C C . PRO A 1 93 ? 29.952 29.013 49.729 1.00 17.17 98 PRO A C 1
ATOM 668 O O . PRO A 1 93 ? 30.652 28.486 48.871 1.00 16.64 98 PRO A O 1
ATOM 672 N N . THR A 1 94 ? 29.189 28.308 50.553 1.00 17.31 99 THR A N 1
ATOM 673 C CA . THR A 1 94 ? 29.137 26.849 50.458 1.00 15.21 99 THR A CA 1
ATOM 674 C C . THR A 1 94 ? 28.562 26.410 49.094 1.00 15.81 99 THR A C 1
ATOM 675 O O . THR A 1 94 ? 29.098 25.510 48.434 1.00 16.58 99 THR A O 1
ATOM 679 N N . ALA A 1 95 ? 27.485 27.061 48.671 1.00 15.63 100 ALA A N 1
ATOM 680 C CA . ALA A 1 95 ? 26.857 26.753 47.380 1.00 14.73 100 ALA A CA 1
ATOM 681 C C . ALA A 1 95 ? 27.848 27.003 46.251 1.00 14.52 100 ALA A C 1
ATOM 682 O O . ALA A 1 95 ? 27.998 26.182 45.348 1.00 15.04 100 ALA A O 1
ATOM 684 N N . VAL A 1 96 ? 28.529 28.143 46.307 1.00 15.20 101 VAL A N 1
ATOM 685 C CA . VAL A 1 96 ? 29.507 28.496 45.288 1.00 12.60 101 VAL A CA 1
ATOM 686 C C . VAL A 1 96 ? 30.666 27.497 45.270 1.00 15.40 101 VAL A C 1
ATOM 687 O O . VAL A 1 96 ? 31.114 27.076 44.208 1.00 17.36 101 VAL A O 1
ATOM 691 N N . ARG A 1 97 ? 31.157 27.124 46.442 1.00 14.92 102 ARG A N 1
ATOM 692 C CA . ARG A 1 97 ? 32.249 26.161 46.511 1.00 16.39 102 ARG A CA 1
ATOM 693 C C . ARG A 1 97 ? 31.809 24.837 45.874 1.00 15.66 102 ARG A C 1
ATOM 694 O O . ARG A 1 97 ? 32.583 24.174 45.184 1.00 17.02 102 ARG A O 1
ATOM 702 N N . ALA A 1 98 ? 30.555 24.466 46.108 1.00 15.03 103 ALA A N 1
ATOM 703 C CA . ALA A 1 98 ? 29.992 23.242 45.562 1.00 14.49 103 ALA A CA 1
ATOM 704 C C . ALA A 1 98 ? 29.993 23.284 44.043 1.00 15.80 103 ALA A C 1
ATOM 705 O O . ALA A 1 98 ? 30.414 22.323 43.390 1.00 17.65 103 ALA A O 1
ATOM 715 N N . ARG A 1 100 ? 31.861 25.158 42.088 1.00 16.47 105 ARG A N 1
ATOM 716 C CA . ARG A 1 100 ? 33.232 25.147 41.577 1.00 18.33 105 ARG A CA 1
ATOM 717 C C . ARG A 1 100 ? 33.843 23.754 41.707 1.00 19.33 105 ARG A C 1
ATOM 718 O O . ARG A 1 100 ? 34.814 23.429 41.031 1.00 20.31 105 ARG A O 1
ATOM 726 N N . ALA A 1 101 ? 33.279 22.937 42.588 1.00 19.68 106 ALA A N 1
ATOM 727 C CA . ALA A 1 101 ? 33.787 21.586 42.796 1.00 21.97 106 ALA A CA 1
ATOM 728 C C . ALA A 1 101 ? 33.167 20.632 41.778 1.00 21.76 106 ALA A C 1
ATOM 729 O O . ALA A 1 101 ? 33.301 19.414 41.895 1.00 23.49 106 ALA A O 1
ATOM 731 N N . SER A 1 102 ? 32.476 21.212 40.797 1.00 21.37 107 SER A N 1
ATOM 732 C CA . SER A 1 102 ? 31.824 20.491 39.707 1.00 20.96 107 SER A CA 1
ATOM 733 C C . SER A 1 102 ? 30.488 19.820 40.012 1.00 20.54 107 SER A C 1
ATOM 734 O O . SER A 1 102 ? 30.015 19.009 39.222 1.00 20.24 107 SER A O 1
ATOM 737 N N . ALA A 1 103 ? 29.875 20.144 41.140 1.00 18.34 108 ALA A N 1
ATOM 738 C CA . ALA A 1 103 ? 28.585 19.543 41.474 1.00 17.45 108 ALA A CA 1
ATOM 739 C C . ALA A 1 103 ? 27.594 19.779 40.335 1.00 19.51 108 ALA A C 1
ATOM 740 O O . ALA A 1 103 ? 27.567 20.859 39.755 1.00 19.15 108 ALA A O 1
ATOM 742 N N . ALA A 1 104 ? 26.796 18.766 40.009 1.00 19.53 109 ALA A N 1
ATOM 743 C CA . ALA A 1 104 ? 25.800 18.899 38.941 1.00 21.03 109 ALA A CA 1
ATOM 744 C C . ALA A 1 104 ? 24.636 19.766 39.423 1.00 21.61 109 ALA A C 1
ATOM 745 O O . ALA A 1 104 ? 23.992 20.446 38.635 1.00 23.61 109 ALA A O 1
ATOM 747 N N . ASP A 1 105 ? 24.370 19.731 40.725 1.00 20.39 110 ASP A N 1
ATOM 748 C CA . ASP A 1 105 ? 23.303 20.538 41.317 1.00 20.38 110 ASP A CA 1
ATOM 749 C C . ASP A 1 105 ? 23.531 20.621 42.825 1.00 18.98 110 ASP A C 1
ATOM 750 O O . ASP A 1 105 ? 24.262 19.814 43.400 1.00 17.17 110 ASP A O 1
ATOM 755 N N . PHE A 1 106 ? 22.935 21.633 43.443 1.00 18.09 111 PHE A N 1
ATOM 756 C CA . PHE A 1 106 ? 23.021 21.842 44.880 1.00 18.96 111 PHE A CA 1
ATOM 757 C C . PHE A 1 106 ? 21.555 21.959 45.298 1.00 22.28 111 PHE A C 1
ATOM 758 O O . PHE A 1 106 ? 20.841 22.827 44.796 1.00 20.63 111 PHE A O 1
ATOM 766 N N . ILE A 1 107 ? 21.107 21.075 46.190 1.00 19.39 112 ILE A N 1
ATOM 767 C CA . ILE A 1 107 ? 19.718 21.057 46.642 1.00 21.99 112 ILE A CA 1
ATOM 768 C C . ILE A 1 107 ? 19.594 21.301 48.145 1.00 23.34 112 ILE A C 1
ATOM 769 O O . ILE A 1 107 ? 20.190 20.588 48.947 1.00 20.93 112 ILE A O 1
ATOM 774 N N . GLU A 1 108 ? 18.821 22.308 48.528 1.00 25.71 113 GLU A N 1
ATOM 775 C CA . GLU A 1 108 ? 18.629 22.587 49.947 1.00 29.13 113 GLU A CA 1
ATOM 776 C C . GLU A 1 108 ? 17.611 21.591 50.483 1.00 30.19 113 GLU A C 1
ATOM 777 O O . GLU A 1 108 ? 16.699 21.188 49.761 1.00 30.94 113 GLU A O 1
ATOM 783 N N . LYS A 1 109 ? 17.788 21.175 51.734 1.00 30.82 114 LYS A N 1
ATOM 784 C CA . LYS A 1 109 ? 16.861 20.255 52.396 1.00 31.49 114 LYS A CA 1
ATOM 785 C C . LYS A 1 109 ? 16.204 21.056 53.532 1.00 31.66 114 LYS A C 1
ATOM 786 O O . LYS A 1 109 ? 16.851 21.900 54.143 1.00 29.24 114 LYS A O 1
ATOM 792 N N . PRO A 1 110 ? 14.909 20.829 53.808 1.00 32.63 115 PRO A N 1
ATOM 793 C CA . PRO A 1 110 ? 13.976 19.899 53.163 1.00 33.12 115 PRO A CA 1
ATOM 794 C C . PRO A 1 110 ? 13.852 20.229 51.684 1.00 32.35 115 PRO A C 1
ATOM 795 O O . PRO A 1 110 ? 13.771 21.398 51.295 1.00 33.34 115 PRO A O 1
ATOM 799 N N . PHE A 1 111 ? 13.837 19.191 50.865 1.00 32.37 116 PHE A N 1
ATOM 800 C CA . PHE A 1 111 ? 13.773 19.356 49.422 1.00 34.77 116 PHE A CA 1
ATOM 801 C C . PHE A 1 111 ? 12.437 18.975 48.808 1.00 34.60 116 PHE A C 1
ATOM 802 O O . PHE A 1 111 ? 11.574 18.373 49.452 1.00 33.27 116 PHE A O 1
ATOM 810 N N . ILE A 1 112 ? 12.295 19.335 47.541 1.00 35.84 117 ILE A N 1
ATOM 811 C CA . ILE A 1 112 ? 11.107 19.038 46.769 1.00 37.74 117 ILE A CA 1
ATOM 812 C C . ILE A 1 112 ? 11.454 17.720 46.092 1.00 36.66 117 ILE A C 1
ATOM 813 O O . ILE A 1 112 ? 12.421 17.638 45.338 1.00 32.77 117 ILE A O 1
ATOM 818 N N . GLU A 1 113 ? 10.677 16.681 46.359 1.00 37.71 118 GLU A N 1
ATOM 819 C CA . GLU A 1 113 ? 11.009 15.397 45.779 1.00 40.61 118 GLU A CA 1
ATOM 820 C C . GLU A 1 113 ? 11.164 15.359 44.265 1.00 39.69 118 GLU A C 1
ATOM 821 O O . GLU A 1 113 ? 12.065 14.683 43.770 1.00 39.51 118 GLU A O 1
ATOM 827 N N . HIS A 1 114 ? 10.332 16.081 43.516 1.00 39.48 119 HIS A N 1
ATOM 828 C CA . HIS A 1 114 ? 10.476 16.012 42.062 1.00 39.41 119 HIS A CA 1
ATOM 829 C C . HIS A 1 114 ? 11.797 16.603 41.584 1.00 37.34 119 HIS A C 1
ATOM 830 O O . HIS A 1 114 ? 12.329 16.191 40.556 1.00 37.75 119 HIS A O 1
ATOM 837 N N . VAL A 1 115 ? 12.342 17.550 42.337 1.00 35.61 120 VAL A N 1
ATOM 838 C CA . VAL A 1 115 ? 13.620 18.137 41.960 1.00 34.33 120 VAL A CA 1
ATOM 839 C C . VAL A 1 115 ? 14.682 17.048 42.063 1.00 32.27 120 VAL A C 1
ATOM 840 O O . VAL A 1 115 ? 15.443 16.810 41.130 1.00 31.83 120 VAL A O 1
ATOM 844 N N . LEU A 1 116 ? 14.722 16.375 43.205 1.00 31.24 121 LEU A N 1
ATOM 845 C CA . LEU A 1 116 ? 15.696 15.318 43.399 1.00 30.88 121 LEU A CA 1
ATOM 846 C C . LEU A 1 116 ? 15.470 14.198 42.391 1.00 29.72 121 LEU A C 1
ATOM 847 O O . LEU A 1 116 ? 16.407 13.757 41.734 1.00 28.27 121 LEU A O 1
ATOM 852 N N . VAL A 1 117 ? 14.228 13.743 42.265 1.00 29.09 122 VAL A N 1
ATOM 853 C CA . VAL A 1 117 ? 13.924 12.659 41.336 1.00 31.04 122 VAL A CA 1
ATOM 854 C C . VAL A 1 117 ? 14.396 13.025 39.932 1.00 31.02 122 VAL A C 1
ATOM 855 O O . VAL A 1 117 ? 15.046 12.229 39.256 1.00 31.70 122 VAL A O 1
ATOM 859 N N . HIS A 1 118 ? 14.099 14.248 39.514 1.00 32.80 123 HIS A N 1
ATOM 860 C CA . HIS A 1 118 ? 14.500 14.715 38.199 1.00 34.65 123 HIS A CA 1
ATOM 861 C C . HIS A 1 118 ? 16.018 14.703 38.019 1.00 33.50 123 HIS A C 1
ATOM 862 O O . HIS A 1 118 ? 16.524 14.218 37.007 1.00 33.75 123 HIS A O 1
ATOM 869 N N . ASP A 1 119 ? 16.744 15.238 38.998 1.00 33.74 124 ASP A N 1
ATOM 870 C CA . ASP A 1 119 ? 18.205 15.275 38.928 1.00 31.15 124 ASP A CA 1
ATOM 871 C C . ASP A 1 119 ? 18.808 13.888 38.781 1.00 30.24 124 ASP A C 1
ATOM 872 O O . ASP A 1 119 ? 19.764 13.691 38.028 1.00 30.71 124 ASP A O 1
ATOM 877 N N . VAL A 1 120 ? 18.257 12.927 39.511 1.00 28.33 125 VAL A N 1
ATOM 878 C CA . VAL A 1 120 ? 18.755 11.562 39.452 1.00 29.19 125 VAL A CA 1
ATOM 879 C C . VAL A 1 120 ? 18.426 10.895 38.112 1.00 31.11 125 VAL A C 1
ATOM 880 O O . VAL A 1 120 ? 19.271 10.221 37.525 1.00 31.92 125 VAL A O 1
ATOM 884 N N . GLN A 1 121 ? 17.202 11.084 37.630 1.00 32.84 126 GLN A N 1
ATOM 885 C CA . GLN A 1 121 ? 16.799 10.501 36.352 1.00 36.40 126 GLN A CA 1
ATOM 886 C C . GLN A 1 121 ? 17.719 11.022 35.250 1.00 37.50 126 GLN A C 1
ATOM 887 O O . GLN A 1 121 ? 18.112 10.281 34.342 1.00 38.02 126 GLN A O 1
ATOM 893 N N . GLN A 1 122 ? 18.064 12.301 35.336 1.00 38.56 127 GLN A N 1
ATOM 894 C CA . GLN A 1 122 ? 18.945 12.918 34.353 1.00 39.91 127 GLN A CA 1
ATOM 895 C C . GLN A 1 122 ? 20.296 12.200 34.329 1.00 38.76 127 GLN A C 1
ATOM 896 O O . GLN A 1 122 ? 20.848 11.923 33.264 1.00 37.57 127 GLN A O 1
ATOM 902 N N . ILE A 1 123 ? 20.826 11.897 35.510 1.00 37.33 128 ILE A N 1
ATOM 903 C CA . ILE A 1 123 ? 22.100 11.194 35.613 1.00 35.03 128 ILE A CA 1
ATOM 904 C C . ILE A 1 123 ? 21.951 9.788 35.023 1.00 36.23 128 ILE A C 1
ATOM 905 O O . ILE A 1 123 ? 22.843 9.288 34.341 1.00 35.04 128 ILE A O 1
ATOM 910 N N . ILE A 1 124 ? 20.816 9.157 35.299 1.00 37.43 129 ILE A N 1
ATOM 911 C CA . ILE A 1 124 ? 20.533 7.823 34.789 1.00 39.43 129 ILE A CA 1
ATOM 912 C C . ILE A 1 124 ? 20.535 7.834 33.258 1.00 40.77 129 ILE A C 1
ATOM 913 O O . ILE A 1 124 ? 21.197 7.007 32.626 1.00 40.93 129 ILE A O 1
ATOM 918 N N . ASN A 1 125 ? 19.803 8.779 32.670 1.00 40.63 130 ASN A N 1
ATOM 919 C CA . ASN A 1 125 ? 19.711 8.895 31.217 1.00 42.20 130 ASN A CA 1
ATOM 920 C C . ASN A 1 125 ? 21.032 9.283 30.567 1.00 43.83 130 ASN A C 1
ATOM 921 O O . ASN A 1 125 ? 21.436 8.694 29.564 1.00 44.12 130 ASN A O 1
ATOM 926 N N . GLY A 1 126 ? 21.694 10.285 31.133 1.00 45.09 131 GLY A N 1
ATOM 927 C CA . GLY A 1 126 ? 22.962 10.729 30.591 1.00 47.20 131 GLY A CA 1
ATOM 928 C C . GLY A 1 126 ? 24.011 9.639 30.661 1.00 49.97 131 GLY A C 1
ATOM 929 O O . GLY A 1 126 ? 25.011 9.678 29.936 1.00 49.95 131 GLY A O 1
ATOM 930 N N . ALA A 1 127 ? 23.781 8.661 31.534 1.00 51.04 132 ALA A N 1
ATOM 931 C CA . ALA A 1 127 ? 24.708 7.550 31.712 1.00 53.03 132 ALA A CA 1
ATOM 932 C C . ALA A 1 127 ? 24.545 6.516 30.606 1.00 53.96 132 ALA A C 1
ATOM 933 O O . ALA A 1 127 ? 25.530 6.020 30.062 1.00 54.47 132 ALA A O 1
ATOM 935 N N . LYS A 1 128 ? 23.299 6.187 30.283 1.00 55.22 133 LYS A N 1
ATOM 936 C CA . LYS A 1 128 ? 23.022 5.216 29.232 1.00 57.01 133 LYS A CA 1
ATOM 937 C C . LYS A 1 128 ? 23.066 5.890 27.862 1.00 56.84 133 LYS A C 1
ATOM 938 O O . LYS A 1 128 ? 22.016 5.962 27.197 1.00 57.54 133 LYS A O 1
ATOM 944 N N . PRO B 1 7 ? -10.551 16.221 76.040 1.00 37.06 12 PRO B N 1
ATOM 945 C CA . PRO B 1 7 ? -10.299 16.845 74.717 1.00 36.17 12 PRO B CA 1
ATOM 946 C C . PRO B 1 7 ? -8.980 16.337 74.147 1.00 34.41 12 PRO B C 1
ATOM 947 O O . PRO B 1 7 ? -7.988 16.234 74.865 1.00 34.31 12 PRO B O 1
ATOM 951 N N . ILE B 1 8 ? -8.975 16.039 72.852 1.00 32.68 13 ILE B N 1
ATOM 952 C CA . ILE B 1 8 ? -7.786 15.527 72.189 1.00 30.15 13 ILE B CA 1
ATOM 953 C C . ILE B 1 8 ? -7.166 16.497 71.175 1.00 27.24 13 ILE B C 1
ATOM 954 O O . ILE B 1 8 ? -7.870 17.225 70.476 1.00 25.45 13 ILE B O 1
ATOM 959 N N . ILE B 1 9 ? -5.839 16.514 71.126 1.00 24.89 14 ILE B N 1
ATOM 960 C CA . ILE B 1 9 ? -5.107 17.314 70.149 1.00 23.89 14 ILE B CA 1
ATOM 961 C C . ILE B 1 9 ? -4.138 16.340 69.490 1.00 22.34 14 ILE B C 1
ATOM 962 O O . ILE B 1 9 ? -3.345 15.695 70.165 1.00 23.77 14 ILE B O 1
ATOM 967 N N . TYR B 1 10 ? -4.220 16.213 68.173 1.00 21.76 15 TYR B N 1
ATOM 968 C CA . TYR B 1 10 ? -3.348 15.290 67.458 1.00 21.95 15 TYR B CA 1
ATOM 969 C C . TYR B 1 10 ? -1.993 15.910 67.170 1.00 22.55 15 TYR B C 1
ATOM 970 O O . TYR B 1 10 ? -1.902 17.078 66.814 1.00 23.05 15 TYR B O 1
ATOM 979 N N . LEU B 1 11 ? -0.935 15.123 67.335 1.00 22.24 16 LEU B N 1
ATOM 980 C CA . LEU B 1 11 ? 0.417 15.602 67.059 1.00 20.99 16 LEU B CA 1
ATOM 981 C C . LEU B 1 11 ? 1.024 14.728 65.966 1.00 19.97 16 LEU B C 1
ATOM 982 O O . LEU B 1 11 ? 1.162 13.520 66.139 1.00 21.64 16 LEU B O 1
ATOM 987 N N . VAL B 1 12 ? 1.374 15.333 64.838 1.00 17.60 17 VAL B N 1
ATOM 988 C CA . VAL B 1 12 ? 1.948 14.583 63.724 1.00 17.15 17 VAL B CA 1
ATOM 989 C C . VAL B 1 12 ? 3.375 15.078 63.504 1.00 17.58 17 VAL B C 1
ATOM 990 O O . VAL B 1 12 ? 3.597 16.184 63.033 1.00 15.63 17 VAL B O 1
ATOM 994 N N . ASP B 1 13 ? 4.339 14.238 63.853 1.00 19.87 18 ASP B N 1
ATOM 995 C CA . ASP B 1 13 ? 5.742 14.608 63.744 1.00 21.00 18 ASP B CA 1
ATOM 996 C C . ASP B 1 13 ? 6.522 13.310 63.548 1.00 21.09 18 ASP B C 1
ATOM 997 O O . ASP B 1 13 ? 6.344 12.363 64.305 1.00 22.97 18 ASP B O 1
ATOM 1002 N N . HIS B 1 14 ? 7.384 13.268 62.536 1.00 22.96 19 HIS B N 1
ATOM 1003 C CA . HIS B 1 14 ? 8.155 12.058 62.255 1.00 23.04 19 HIS B CA 1
ATOM 1004 C C . HIS B 1 14 ? 9.293 11.789 63.246 1.00 24.19 19 HIS B C 1
ATOM 1005 O O . HIS B 1 14 ? 9.821 10.676 63.300 1.00 24.10 19 HIS B O 1
ATOM 1012 N N . GLN B 1 15 ? 9.663 12.796 64.029 1.00 22.52 20 GLN B N 1
ATOM 1013 C CA . GLN B 1 15 ? 10.751 12.652 65.000 1.00 24.06 20 GLN B CA 1
ATOM 1014 C C . GLN B 1 15 ? 10.293 12.062 66.325 1.00 23.65 20 GLN B C 1
ATOM 1015 O O . GLN B 1 15 ? 9.586 12.713 67.091 1.00 22.72 20 GLN B O 1
ATOM 1021 N N . LYS B 1 16 ? 10.715 10.833 66.597 1.00 24.39 21 LYS B N 1
ATOM 1022 C CA . LYS B 1 16 ? 10.348 10.153 67.834 1.00 26.99 21 LYS B CA 1
ATOM 1023 C C . LYS B 1 16 ? 10.635 11.010 69.074 1.00 27.94 21 LYS B C 1
ATOM 1024 O O . LYS B 1 16 ? 9.795 11.135 69.967 1.00 26.81 21 LYS B O 1
ATOM 1030 N N . ASP B 1 17 ? 11.825 11.596 69.128 1.00 29.29 22 ASP B N 1
ATOM 1031 C CA . ASP B 1 17 ? 12.203 12.436 70.259 1.00 31.95 22 ASP B CA 1
ATOM 1032 C C . ASP B 1 17 ? 11.293 13.650 70.424 1.00 30.96 22 ASP B C 1
ATOM 1033 O O . ASP B 1 17 ? 10.887 13.983 71.542 1.00 30.04 22 ASP B O 1
ATOM 1038 N N . ALA B 1 18 ? 10.979 14.314 69.318 1.00 29.18 23 ALA B N 1
ATOM 1039 C CA . ALA B 1 18 ? 10.106 15.481 69.369 1.00 29.79 23 ALA B CA 1
ATOM 1040 C C . ALA B 1 18 ? 8.736 15.084 69.912 1.00 30.75 23 ALA B C 1
ATOM 1041 O O . ALA B 1 18 ? 8.204 15.741 70.808 1.00 31.89 23 ALA B O 1
ATOM 1043 N N . ARG B 1 19 ? 8.165 14.004 69.385 1.00 29.47 24 ARG B N 1
ATOM 1044 C CA . ARG B 1 19 ? 6.858 13.566 69.856 1.00 29.26 24 ARG B CA 1
ATOM 1045 C C . ARG B 1 19 ? 6.842 13.400 71.376 1.00 30.00 24 ARG B C 1
ATOM 1046 O O . ARG B 1 19 ? 5.917 13.857 72.042 1.00 29.60 24 ARG B O 1
ATOM 1054 N N . ALA B 1 20 ? 7.867 12.758 71.926 1.00 29.43 25 ALA B N 1
ATOM 1055 C CA . ALA B 1 20 ? 7.938 12.558 73.372 1.00 29.49 25 ALA B CA 1
ATOM 1056 C C . ALA B 1 20 ? 8.085 13.885 74.113 1.00 28.85 25 ALA B C 1
ATOM 1057 O O . ALA B 1 20 ? 7.348 14.161 75.058 1.00 28.97 25 ALA B O 1
ATOM 1059 N N . ALA B 1 21 ? 9.035 14.707 73.677 1.00 29.07 26 ALA B N 1
ATOM 1060 C CA . ALA B 1 21 ? 9.274 15.997 74.319 1.00 28.78 26 ALA B CA 1
ATOM 1061 C C . ALA B 1 21 ? 8.038 16.900 74.312 1.00 29.71 26 ALA B C 1
ATOM 1062 O O . ALA B 1 21 ? 7.716 17.526 75.321 1.00 28.70 26 ALA B O 1
ATOM 1064 N N . LEU B 1 22 ? 7.344 16.964 73.177 1.00 28.92 27 LEU B N 1
ATOM 1065 C CA . LEU B 1 22 ? 6.159 17.804 73.060 1.00 29.41 27 LEU B CA 1
ATOM 1066 C C . LEU B 1 22 ? 4.994 17.301 73.907 1.00 29.37 27 LEU B C 1
ATOM 1067 O O . LEU B 1 22 ? 4.274 18.100 74.508 1.00 28.37 27 LEU B O 1
ATOM 1072 N N . SER B 1 23 ? 4.805 15.984 73.956 1.00 29.42 28 SER B N 1
ATOM 1073 C CA . SER B 1 23 ? 3.737 15.406 74.768 1.00 31.24 28 SER B CA 1
ATOM 1074 C C . SER B 1 23 ? 4.023 15.663 76.244 1.00 31.45 28 SER B C 1
ATOM 1075 O O . SER B 1 23 ? 3.113 15.947 77.020 1.00 33.51 28 SER B O 1
ATOM 1078 N N . LYS B 1 24 ? 5.290 15.553 76.630 1.00 31.87 29 LYS B N 1
ATOM 1079 C CA . LYS B 1 24 ? 5.680 15.781 78.020 1.00 32.17 29 LYS B CA 1
ATOM 1080 C C . LYS B 1 24 ? 5.415 17.240 78.393 1.00 31.86 29 LYS B C 1
ATOM 1081 O O . LYS B 1 24 ? 4.790 17.535 79.416 1.00 28.34 29 LYS B O 1
ATOM 1087 N N . LEU B 1 25 ? 5.890 18.146 77.545 1.00 29.72 30 LEU B N 1
ATOM 1088 C CA . LEU B 1 25 ? 5.712 19.578 77.749 1.00 28.89 30 LEU B CA 1
ATOM 1089 C C . LEU B 1 25 ? 4.244 19.988 77.877 1.00 29.18 30 LEU B C 1
ATOM 1090 O O . LEU B 1 25 ? 3.893 20.835 78.702 1.00 28.63 30 LEU B O 1
ATOM 1095 N N . LEU B 1 26 ? 3.386 19.376 77.067 1.00 28.34 31 LEU B N 1
ATOM 1096 C CA . LEU B 1 26 ? 1.967 19.708 77.061 1.00 29.68 31 LEU B CA 1
ATOM 1097 C C . LEU B 1 26 ? 1.080 18.874 77.989 1.00 31.81 31 LEU B C 1
ATOM 1098 O O . LEU B 1 26 ? -0.041 19.273 78.292 1.00 31.20 31 LEU B O 1
ATOM 1103 N N . SER B 1 27 ? 1.577 17.729 78.441 1.00 35.77 32 SER B N 1
ATOM 1104 C CA . SER B 1 27 ? 0.801 16.847 79.312 1.00 38.35 32 SER B CA 1
ATOM 1105 C C . SER B 1 27 ? 0.089 17.539 80.475 1.00 39.37 32 SER B C 1
ATOM 1106 O O . SER B 1 27 ? -1.070 17.235 80.760 1.00 39.38 32 SER B O 1
ATOM 1109 N N . PRO B 1 28 ? 0.766 18.478 81.163 1.00 40.34 33 PRO B N 1
ATOM 1110 C CA . PRO B 1 28 ? 0.156 19.190 82.297 1.00 40.64 33 PRO B CA 1
ATOM 1111 C C . PRO B 1 28 ? -1.161 19.900 81.974 1.00 40.61 33 PRO B C 1
ATOM 1112 O O . PRO B 1 28 ? -2.015 20.072 82.846 1.00 40.45 33 PRO B O 1
ATOM 1116 N N . LEU B 1 29 ? -1.316 20.319 80.723 1.00 40.90 34 LEU B N 1
ATOM 1117 C CA . LEU B 1 29 ? -2.525 21.006 80.286 1.00 41.82 34 LEU B CA 1
ATOM 1118 C C . LEU B 1 29 ? -3.723 20.066 80.282 1.00 42.38 34 LEU B C 1
ATOM 1119 O O . LEU B 1 29 ? -3.563 18.845 80.275 1.00 41.25 34 LEU B O 1
ATOM 1124 N N . ASP B 1 30 ? -4.921 20.641 80.276 1.00 43.62 35 ASP B N 1
ATOM 1125 C CA . ASP B 1 30 ? -6.155 19.857 80.275 1.00 46.48 35 ASP B CA 1
ATOM 1126 C C . ASP B 1 30 ? -6.501 19.339 78.884 1.00 45.66 35 ASP B C 1
ATOM 1127 O O . ASP B 1 30 ? -7.526 19.707 78.307 1.00 45.32 35 ASP B O 1
ATOM 1132 N N . VAL B 1 31 ? -5.640 18.477 78.354 1.00 43.78 36 VAL B N 1
ATOM 1133 C CA . VAL B 1 31 ? -5.846 17.905 77.030 1.00 41.64 36 VAL B CA 1
ATOM 1134 C C . VAL B 1 31 ? -4.971 16.669 76.924 1.00 40.77 36 VAL B C 1
ATOM 1135 O O . VAL B 1 31 ? -3.968 16.548 77.634 1.00 41.19 36 VAL B O 1
ATOM 1139 N N . THR B 1 32 ? -5.359 15.743 76.054 1.00 38.65 37 THR B N 1
ATOM 1140 C CA . THR B 1 32 ? -4.569 14.536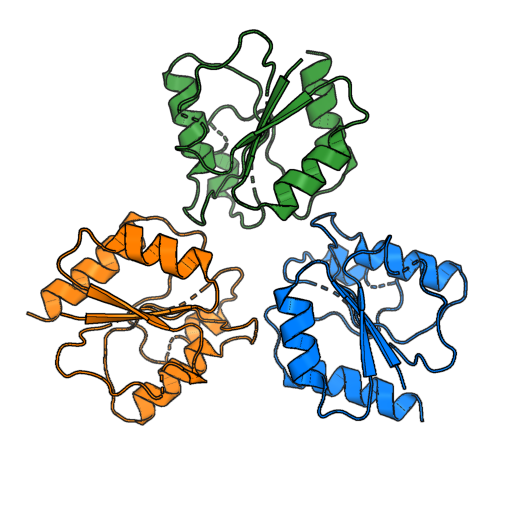 75.852 1.00 36.80 37 THR B CA 1
ATOM 1141 C C . THR B 1 32 ? -3.952 14.620 74.456 1.00 34.05 37 THR B C 1
ATOM 1142 O O . THR B 1 32 ? -4.633 14.924 73.479 1.00 32.16 37 THR B O 1
ATOM 1146 N N . ILE B 1 33 ? -2.656 14.366 74.371 1.00 33.48 38 ILE B N 1
ATOM 1147 C CA . ILE B 1 33 ? -1.955 14.419 73.098 1.00 32.20 38 ILE B CA 1
ATOM 1148 C C . ILE B 1 33 ? -1.856 13.012 72.503 1.00 32.83 38 ILE B C 1
ATOM 1149 O O . ILE B 1 33 ? -1.339 12.099 73.147 1.00 33.45 38 ILE B O 1
ATOM 1154 N N . GLN B 1 34 ? -2.366 12.832 71.287 1.00 31.67 39 GLN B N 1
ATOM 1155 C CA . GLN B 1 34 ? -2.283 11.536 70.618 1.00 30.19 39 GLN B CA 1
ATOM 1156 C C . GLN B 1 34 ? -1.317 11.751 69.455 1.00 28.90 39 GLN B C 1
ATOM 1157 O O . GLN B 1 34 ? -1.534 12.626 68.617 1.00 26.07 39 GLN B O 1
ATOM 1163 N N . CYS B 1 35 ? -0.257 10.953 69.406 1.00 25.85 40 CYS B N 1
ATOM 1164 C CA . CYS B 1 35 ? 0.775 11.118 68.387 1.00 27.23 40 CYS B CA 1
ATOM 1165 C C . CYS B 1 35 ? 0.747 10.212 67.165 1.00 25.21 40 CYS B C 1
ATOM 1166 O O . CYS B 1 35 ? 0.246 9.092 67.200 1.00 25.09 40 CYS B O 1
ATOM 1169 N N . PHE B 1 36 ? 1.328 10.723 66.088 1.00 24.70 41 PHE B N 1
ATOM 1170 C CA . PHE B 1 36 ? 1.415 10.020 64.818 1.00 25.24 41 PHE B CA 1
ATOM 1171 C C . PHE B 1 36 ? 2.795 10.270 64.219 1.00 24.67 41 PHE B C 1
ATOM 1172 O O . PHE B 1 36 ? 3.302 11.386 64.255 1.00 22.23 41 PHE B O 1
ATOM 1180 N N . ALA B 1 37 ? 3.399 9.227 63.670 1.00 24.66 42 ALA B N 1
ATOM 1181 C CA . ALA B 1 37 ? 4.727 9.340 63.088 1.00 24.81 42 ALA B CA 1
ATOM 1182 C C . ALA B 1 37 ? 4.715 9.768 61.628 1.00 25.31 42 ALA B C 1
ATOM 1183 O O . ALA B 1 37 ? 5.766 10.114 61.081 1.00 23.92 42 ALA B O 1
ATOM 1185 N N . SER B 1 38 ? 3.542 9.7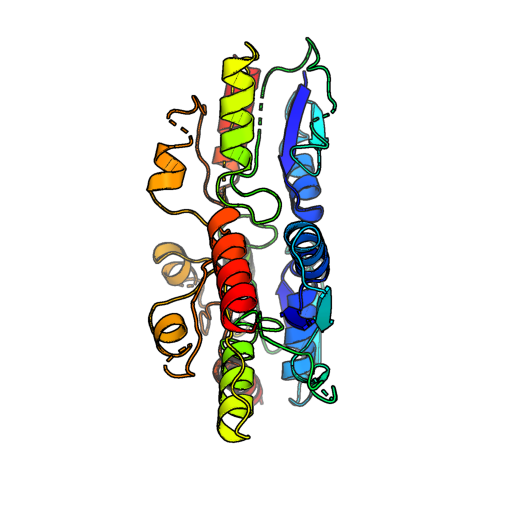57 60.993 1.00 23.90 43 SER B N 1
ATOM 1186 C CA . SER B 1 38 ? 3.470 10.141 59.586 1.00 24.07 43 SER B CA 1
ATOM 1187 C C . SER B 1 38 ? 2.088 10.563 59.102 1.00 22.98 43 SER B C 1
ATOM 1188 O O . SER B 1 38 ? 1.073 10.265 59.727 1.00 22.13 43 SER B O 1
ATOM 1191 N N . ALA B 1 39 ? 2.065 11.237 57.957 1.00 25.22 44 ALA B N 1
ATOM 1192 C CA . ALA B 1 39 ? 0.812 11.681 57.360 1.00 27.22 44 ALA B CA 1
ATOM 1193 C C . ALA B 1 39 ? -0.025 10.444 57.051 1.00 29.70 44 ALA B C 1
ATOM 1194 O O . ALA B 1 39 ? -1.219 10.384 57.364 1.00 28.84 44 ALA B O 1
ATOM 1196 N N . GLU B 1 40 ? 0.620 9.450 56.449 1.00 30.93 45 GLU B N 1
ATOM 1197 C CA . GLU B 1 40 ? -0.055 8.217 56.079 1.00 33.87 45 GLU B CA 1
ATOM 1198 C C . GLU B 1 40 ? -0.739 7.607 57.289 1.00 33.44 45 GLU B C 1
ATOM 1199 O O . GLU B 1 40 ? -1.912 7.244 57.233 1.00 34.09 45 GLU B O 1
ATOM 1205 N N . SER B 1 41 ? 0.001 7.505 58.386 1.00 33.21 46 SER B N 1
ATOM 1206 C CA . SER B 1 41 ? -0.530 6.946 59.618 1.00 34.14 46 SER B CA 1
ATOM 1207 C C . SER B 1 41 ? -1.705 7.747 60.158 1.00 34.61 46 SER B C 1
ATOM 1208 O O . SER B 1 41 ? -2.679 7.177 60.647 1.00 35.16 46 SER B O 1
ATOM 1211 N N . PHE B 1 42 ? -1.624 9.069 60.082 1.00 33.08 47 PHE B N 1
ATOM 1212 C CA . PHE B 1 42 ? -2.718 9.882 60.589 1.00 33.45 47 PHE B CA 1
ATOM 1213 C C . PHE B 1 42 ? -3.981 9.766 59.734 1.00 34.75 47 PHE B C 1
ATOM 1214 O O . PHE B 1 42 ? -5.087 9.730 60.265 1.00 32.80 47 PHE B O 1
ATOM 1230 N N . ARG B 1 44 ? -5.181 7.412 58.461 1.00 42.80 49 ARG B N 1
ATOM 1231 C CA . ARG B 1 44 ? -5.856 6.156 58.759 1.00 45.36 49 ARG B CA 1
ATOM 1232 C C . ARG B 1 44 ? -6.686 6.302 60.033 1.00 45.27 49 ARG B C 1
ATOM 1233 O O . ARG B 1 44 ? -7.580 5.504 60.302 1.00 46.36 49 ARG B O 1
ATOM 1241 N N . GLN B 1 45 ? -6.391 7.344 60.802 1.00 43.58 50 GLN B N 1
ATOM 1242 C CA . GLN B 1 45 ? -7.080 7.610 62.056 1.00 41.53 50 GLN B CA 1
ATOM 1243 C C . GLN B 1 45 ? -8.471 8.204 61.902 1.00 39.94 50 GLN B C 1
ATOM 1244 O O . GLN B 1 45 ? -8.669 9.168 61.165 1.00 39.31 50 GLN B O 1
ATOM 1250 N N . GLN B 1 46 ? -9.436 7.629 62.609 1.00 37.22 51 GLN B N 1
ATOM 1251 C CA . GLN B 1 46 ? -10.796 8.150 62.579 1.00 36.21 51 GLN B CA 1
ATOM 1252 C C . GLN B 1 46 ? -10.776 9.365 63.490 1.00 36.15 51 GLN B C 1
ATOM 1253 O O . GLN B 1 46 ? -10.548 9.238 64.694 1.00 33.53 51 GLN B O 1
ATOM 1259 N N . ILE B 1 47 ? -10.998 10.544 62.923 1.00 36.73 52 ILE B N 1
ATOM 1260 C CA . ILE B 1 47 ? -10.984 11.745 63.732 1.00 37.25 52 ILE B CA 1
ATOM 1261 C C . ILE B 1 47 ? -12.124 11.731 64.745 1.00 39.45 52 ILE B C 1
ATOM 1262 O O . ILE B 1 47 ? -13.301 11.733 64.387 1.00 39.44 52 ILE B O 1
ATOM 1267 N N . SER B 1 48 ? -11.750 11.694 66.019 1.00 40.10 53 SER B N 1
ATOM 1268 C CA . SER B 1 48 ? -12.709 11.674 67.109 1.00 41.72 53 SER B CA 1
ATOM 1269 C C . SER B 1 48 ? -13.479 12.985 67.251 1.00 42.63 53 SER B C 1
ATOM 1270 O O . SER B 1 48 ? -13.002 14.053 66.855 1.00 40.41 53 SER B O 1
ATOM 1273 N N . ASP B 1 49 ? -14.675 12.884 67.828 1.00 42.20 54 ASP B N 1
ATOM 1274 C CA . ASP B 1 49 ? -15.527 14.042 68.062 1.00 42.79 54 ASP B CA 1
ATOM 1275 C C . ASP B 1 49 ? -14.949 14.874 69.206 1.00 41.74 54 ASP B C 1
ATOM 1276 O O . ASP B 1 49 ? -15.321 16.031 69.390 1.00 42.33 54 ASP B O 1
ATOM 1281 N N . ASP B 1 50 ? -14.041 14.276 69.972 1.00 40.20 55 ASP B N 1
ATOM 1282 C CA . ASP B 1 50 ? -13.412 14.957 71.100 1.00 39.92 55 ASP B CA 1
ATOM 1283 C C . ASP B 1 50 ? -12.142 15.714 70.712 1.00 38.61 55 ASP B C 1
ATOM 1284 O O . ASP B 1 50 ? -11.560 16.428 71.532 1.00 37.56 55 ASP B O 1
ATOM 1289 N N . ALA B 1 51 ? -11.710 15.552 69.465 1.00 36.70 56 ALA B N 1
ATOM 1290 C CA . ALA B 1 51 ? -10.509 16.238 68.997 1.00 34.45 56 ALA B CA 1
ATOM 1291 C C . ALA B 1 51 ? -10.802 17.724 68.860 1.00 31.82 56 ALA B C 1
ATOM 1292 O O . ALA B 1 51 ? -11.804 18.110 68.261 1.00 32.46 56 ALA B O 1
ATOM 1294 N N . ILE B 1 52 ? -9.932 18.557 69.420 1.00 28.64 57 ILE B N 1
ATOM 1295 C CA . ILE B 1 52 ? -10.124 19.996 69.342 1.00 29.13 57 ILE B CA 1
ATOM 1296 C C . ILE B 1 52 ? -9.019 20.717 68.581 1.00 26.57 57 ILE B C 1
ATOM 1297 O O . ILE B 1 52 ? -9.118 21.916 68.348 1.00 26.98 57 ILE B O 1
ATOM 1302 N N . GLY B 1 53 ? -7.969 19.998 68.196 1.00 23.97 58 GLY B N 1
ATOM 1303 C CA . GLY B 1 53 ? -6.891 20.644 67.468 1.00 22.67 58 GLY B CA 1
ATOM 1304 C C . GLY B 1 53 ? -5.779 19.713 67.030 1.00 21.55 58 GLY B C 1
ATOM 1305 O O . GLY B 1 53 ? -5.780 18.526 67.355 1.00 21.72 58 GLY B O 1
ATOM 1314 N N . ILE B 1 55 ? -1.292 19.587 65.858 1.00 16.65 60 ILE B N 1
ATOM 1315 C CA . ILE B 1 55 ? 0.043 20.170 65.810 1.00 16.50 60 ILE B CA 1
ATOM 1316 C C . ILE B 1 55 ? 0.727 19.339 64.729 1.00 16.75 60 ILE B C 1
ATOM 1317 O O . ILE B 1 55 ? 0.832 18.114 64.856 1.00 18.09 60 ILE B O 1
ATOM 1322 N N . ILE B 1 56 ? 1.182 19.994 63.670 1.00 15.15 61 ILE B N 1
ATOM 1323 C CA . ILE B 1 56 ? 1.805 19.282 62.562 1.00 16.87 61 ILE B CA 1
ATOM 1324 C C . ILE B 1 56 ? 3.172 19.818 62.172 1.00 17.73 61 ILE B C 1
ATOM 1325 O O . ILE B 1 56 ? 3.353 21.021 62.047 1.00 17.66 61 ILE B O 1
ATOM 1330 N N . GLU B 1 57 ? 4.128 18.911 61.985 1.00 18.66 62 GLU B N 1
ATOM 1331 C CA . GLU B 1 57 ? 5.473 19.273 61.528 1.00 17.69 62 GLU B CA 1
ATOM 1332 C C . GLU B 1 57 ? 5.269 19.590 60.040 1.00 17.62 62 GLU B C 1
ATOM 1333 O O . GLU B 1 57 ? 4.629 18.825 59.326 1.00 15.24 62 GLU B O 1
ATOM 1339 N N . ALA B 1 58 ? 5.801 20.716 59.577 1.00 17.56 63 ALA B N 1
ATOM 1340 C CA . ALA B 1 58 ? 5.615 21.120 58.186 1.00 17.30 63 ALA B CA 1
ATOM 1341 C C . ALA B 1 58 ? 6.342 20.269 57.164 1.00 20.26 63 ALA B C 1
ATOM 1342 O O . ALA B 1 58 ? 5.870 20.108 56.034 1.00 19.60 63 ALA B O 1
ATOM 1344 N N . HIS B 1 59 ? 7.492 19.735 57.553 1.00 20.70 64 HIS B N 1
ATOM 1345 C CA . HIS B 1 59 ? 8.293 18.938 56.641 1.00 23.14 64 HIS B CA 1
ATOM 1346 C C . HIS B 1 59 ? 8.434 17.499 57.113 1.00 25.26 64 HIS B C 1
ATOM 1347 O O . HIS B 1 59 ? 9.524 17.050 57.465 1.00 27.22 64 HIS B O 1
ATOM 1354 N N . LEU B 1 60 ? 7.321 16.777 57.116 1.00 26.28 65 LEU B N 1
ATOM 1355 C CA . LEU B 1 60 ? 7.315 15.386 57.546 1.00 29.28 65 LEU B CA 1
ATOM 1356 C C . LEU B 1 60 ? 8.269 14.547 56.717 1.00 31.24 65 LEU B C 1
ATOM 1357 O O . LEU B 1 60 ? 8.273 14.627 55.494 1.00 28.34 65 LEU B O 1
ATOM 1362 N N . GLU B 1 61 ? 9.077 13.747 57.406 1.00 35.05 66 GLU B N 1
ATOM 1363 C CA . GLU B 1 61 ? 10.051 12.870 56.771 1.00 38.87 66 GLU B CA 1
ATOM 1364 C C . GLU B 1 61 ? 10.942 13.593 55.772 1.00 40.69 66 GLU B C 1
ATOM 1365 O O . GLU B 1 61 ? 11.268 13.056 54.720 1.00 42.89 66 GLU B O 1
ATOM 1371 N N . ASP B 1 62 ? 11.328 14.817 56.110 1.00 41.77 67 ASP B N 1
ATOM 1372 C CA . ASP B 1 62 ? 12.208 15.619 55.265 1.00 43.73 67 ASP B CA 1
ATOM 1373 C C . ASP B 1 62 ? 11.602 16.088 53.939 1.00 42.63 67 ASP B C 1
ATOM 1374 O O . ASP B 1 62 ? 12.242 16.837 53.197 1.00 43.98 67 ASP B O 1
ATOM 1379 N N . LYS B 1 63 ? 10.381 15.653 53.635 1.00 40.37 68 LYS B N 1
ATOM 1380 C CA . LYS B 1 63 ? 9.713 16.058 52.397 1.00 37.29 68 LYS B CA 1
ATOM 1381 C C . LYS B 1 63 ? 9.075 17.424 52.597 1.00 34.36 68 LYS B C 1
ATOM 1382 O O . LYS B 1 63 ? 8.079 17.551 53.300 1.00 32.18 68 LYS B O 1
ATOM 1388 N N . LYS B 1 64 ? 9.662 18.437 51.966 1.00 30.04 69 LYS B N 1
ATOM 1389 C CA . LYS B 1 64 ? 9.207 19.813 52.089 1.00 29.77 69 LYS B CA 1
ATOM 1390 C C . LYS B 1 64 ? 7.696 20.019 51.997 1.00 29.06 69 LYS B C 1
ATOM 1391 O O . LYS B 1 64 ? 7.055 19.564 51.056 1.00 27.90 69 LYS B O 1
ATOM 1397 N N . ASP B 1 65 ? 7.153 20.718 52.990 1.00 27.63 70 ASP B N 1
ATOM 1398 C CA . ASP B 1 65 ? 5.730 21.041 53.067 1.00 25.27 70 ASP B CA 1
ATOM 1399 C C . ASP B 1 65 ? 4.743 19.881 53.144 1.00 24.54 70 ASP B C 1
ATOM 1400 O O . ASP B 1 65 ? 3.537 20.117 53.122 1.00 25.06 70 ASP B O 1
ATOM 1405 N N . SER B 1 66 ? 5.226 18.645 53.238 1.00 22.27 71 SER B N 1
ATOM 1406 C CA . SER B 1 66 ? 4.324 17.495 53.284 1.00 21.47 71 SER B CA 1
ATOM 1407 C C . SER B 1 66 ? 3.318 17.563 54.440 1.00 21.59 71 SER B C 1
ATOM 1408 O O . SER B 1 66 ? 2.219 17.012 54.354 1.00 20.94 71 SER B O 1
ATOM 1411 N N . GLY B 1 67 ? 3.697 18.239 55.519 1.00 20.25 72 GLY B N 1
ATOM 1412 C CA . GLY B 1 67 ? 2.797 18.380 56.648 1.00 19.01 72 GLY B CA 1
ATOM 1413 C C . GLY B 1 67 ? 1.758 19.432 56.308 1.00 19.72 72 GLY B C 1
ATOM 1414 O O . GLY B 1 67 ? 0.617 19.369 56.763 1.00 22.11 72 GLY B O 1
ATOM 1415 N N . ILE B 1 68 ? 2.154 20.413 55.507 1.00 17.07 73 ILE B N 1
ATOM 1416 C CA . ILE B 1 68 ? 1.233 21.466 55.115 1.00 18.71 73 ILE B CA 1
ATOM 1417 C C . ILE B 1 68 ? 0.278 20.874 54.085 1.00 22.20 73 ILE B C 1
ATOM 1418 O O . ILE B 1 68 ? -0.902 21.221 54.032 1.00 20.55 73 ILE B O 1
ATOM 1423 N N . GLU B 1 69 ? 0.802 19.963 53.278 1.00 22.08 74 GLU B N 1
ATOM 1424 C CA . GLU B 1 69 ? -0.002 19.288 52.276 1.00 25.06 74 GLU B CA 1
ATOM 1425 C C . GLU B 1 69 ? -1.098 18.529 53.031 1.00 25.25 74 GLU B C 1
ATOM 1426 O O . GLU B 1 69 ? -2.258 18.514 52.625 1.00 26.08 74 GLU B O 1
ATOM 1432 N N . LEU B 1 70 ? -0.720 17.905 54.141 1.00 23.80 75 LEU B N 1
ATOM 1433 C CA . LEU B 1 70 ? -1.675 17.162 54.950 1.00 23.52 75 LEU B CA 1
ATOM 1434 C C . LEU B 1 70 ? -2.788 18.101 55.419 1.00 23.53 75 LEU B C 1
ATOM 1435 O O . LEU B 1 70 ? -3.973 17.773 55.335 1.00 23.35 75 LEU B O 1
ATOM 1440 N N . LEU B 1 71 ? -2.403 19.271 55.913 1.00 21.56 76 LEU B N 1
ATOM 1441 C CA . LEU B 1 71 ? -3.384 20.238 56.385 1.00 23.18 76 LEU B CA 1
ATOM 1442 C C . LEU B 1 71 ? -4.322 20.636 55.251 1.00 23.40 76 LEU B C 1
ATOM 1443 O O . LEU B 1 71 ? -5.543 20.699 55.433 1.00 21.28 76 LEU B O 1
ATOM 1448 N N . GLU B 1 72 ? -3.748 20.897 54.079 1.00 23.05 77 GLU B N 1
ATOM 1449 C CA . GLU B 1 72 ? -4.542 21.288 52.919 1.00 22.84 77 GLU B CA 1
ATOM 1450 C C . GLU B 1 72 ? -5.566 20.210 52.589 1.00 23.45 77 GLU B C 1
ATOM 1451 O O . GLU B 1 72 ? -6.718 20.514 52.284 1.00 25.46 77 GLU B O 1
ATOM 1457 N N . THR B 1 73 ? -5.142 18.950 52.666 1.00 22.43 78 THR B N 1
ATOM 1458 C CA . THR B 1 73 ? -6.024 17.825 52.388 1.00 23.68 78 THR B CA 1
ATOM 1459 C C . THR B 1 73 ? -7.171 17.733 53.397 1.00 25.37 78 THR B C 1
ATOM 1460 O O . THR B 1 73 ? -8.314 17.420 53.028 1.00 25.64 78 THR B O 1
ATOM 1464 N N . LEU B 1 74 ? -6.873 18.000 54.666 1.00 23.67 79 LEU B N 1
ATOM 1465 C CA . LEU B 1 74 ? -7.900 17.955 55.700 1.00 24.73 79 LEU B CA 1
ATOM 1466 C C . LEU B 1 74 ? -8.915 19.077 55.486 1.00 24.96 79 LEU B C 1
ATOM 1467 O O . LEU B 1 74 ? -10.123 18.875 55.645 1.00 25.40 79 LEU B O 1
ATOM 1472 N N . VAL B 1 75 ? -8.414 20.254 55.121 1.00 23.96 80 VAL B N 1
ATOM 1473 C CA . VAL B 1 75 ? -9.264 21.412 54.879 1.00 25.56 80 VAL B CA 1
ATOM 1474 C C . VAL B 1 75 ? -10.203 21.146 53.699 1.00 27.56 80 VAL B C 1
ATOM 1475 O O . VAL B 1 75 ? -11.361 21.566 53.703 1.00 26.76 80 VAL B O 1
ATOM 1479 N N . LYS B 1 76 ? -9.696 20.441 52.693 1.00 27.14 81 LYS B N 1
ATOM 1480 C CA . LYS B 1 76 ? -10.496 20.129 51.521 1.00 30.51 81 LYS B CA 1
ATOM 1481 C C . LYS B 1 76 ? -11.572 19.107 51.886 1.00 29.86 81 LYS B C 1
ATOM 1482 O O . LYS B 1 76 ? -12.624 19.044 51.252 1.00 29.85 81 LYS B O 1
ATOM 1488 N N . ARG B 1 77 ? -11.304 18.315 52.922 1.00 28.98 82 ARG B N 1
ATOM 1489 C CA . ARG B 1 77 ? -12.253 17.312 53.385 1.00 31.77 82 ARG B CA 1
ATOM 1490 C C . ARG B 1 77 ? -13.242 17.877 54.402 1.00 31.66 82 ARG B C 1
ATOM 1491 O O . ARG B 1 77 ? -13.955 17.130 55.066 1.00 33.19 82 ARG B O 1
ATOM 1499 N N . GLY B 1 78 ? -13.276 19.199 54.518 1.00 32.47 83 GLY B N 1
ATOM 1500 C CA . GLY B 1 78 ? -14.200 19.841 55.433 1.00 35.37 83 GLY B CA 1
ATOM 1501 C C . GLY B 1 78 ? -13.828 19.769 56.899 1.00 38.36 83 GLY B C 1
ATOM 1502 O O . GLY B 1 78 ? -14.616 20.167 57.758 1.00 38.25 83 GLY B O 1
ATOM 1503 N N . PHE B 1 79 ? -12.638 19.258 57.195 1.00 39.89 84 PHE B N 1
ATOM 1504 C CA . PHE B 1 79 ? -12.183 19.159 58.577 1.00 42.23 84 PHE B CA 1
ATOM 1505 C C . PHE B 1 79 ? -11.531 20.469 58.990 1.00 42.83 84 PHE B C 1
ATOM 1506 O O . PHE B 1 79 ? -10.561 20.910 58.373 1.00 43.14 84 PHE B O 1
ATOM 1514 N N . HIS B 1 80 ? -12.070 21.095 60.031 1.00 42.23 85 HIS B N 1
ATOM 1515 C CA . HIS B 1 80 ? -11.523 22.357 60.497 1.00 42.94 85 HIS B CA 1
ATOM 1516 C C . HIS B 1 80 ? -11.198 22.357 61.984 1.00 42.46 85 HIS B C 1
ATOM 1517 O O . HIS B 1 80 ? -12.026 22.711 62.827 1.00 42.41 85 HIS B O 1
ATOM 1524 N N . LEU B 1 81 ? -9.979 21.927 62.293 1.00 39.02 86 LEU B N 1
ATOM 1525 C CA . LEU B 1 81 ? -9.491 21.890 63.660 1.00 36.53 86 LEU B CA 1
ATOM 1526 C C . LEU B 1 81 ? -8.318 22.860 63.724 1.00 32.53 86 LEU B C 1
ATOM 1527 O O . LEU B 1 81 ? -7.417 22.785 62.894 1.00 30.11 86 LEU B O 1
ATOM 1532 N N . PRO B 1 82 ? -8.329 23.793 64.694 1.00 30.26 87 PRO B N 1
ATOM 1533 C CA . PRO B 1 82 ? -7.230 24.753 64.816 1.00 25.80 87 PRO B CA 1
ATOM 1534 C C . PRO B 1 82 ? -5.911 23.996 64.775 1.00 22.72 87 PRO B C 1
ATOM 1535 O O . PRO B 1 82 ? -5.647 23.123 65.607 1.00 19.58 87 PRO B O 1
ATOM 1539 N N . THR B 1 83 ? -5.090 24.336 63.792 1.00 19.55 88 THR B N 1
ATOM 1540 C CA . THR B 1 83 ? -3.824 23.659 63.596 1.00 18.97 88 THR B CA 1
ATOM 1541 C C . THR B 1 83 ? -2.584 24.537 63.742 1.00 18.86 88 THR B C 1
ATOM 1542 O O . THR B 1 83 ? -2.483 25.591 63.126 1.00 17.18 88 THR B O 1
ATOM 1546 N N . ILE B 1 84 ? -1.647 24.074 64.566 1.00 19.32 89 ILE B N 1
ATOM 1547 C CA . ILE B 1 84 ? -0.381 24.764 64.787 1.00 18.95 89 ILE B CA 1
ATOM 1548 C C . ILE B 1 84 ? 0.679 24.046 63.947 1.00 16.89 89 ILE B C 1
ATOM 1549 O O . ILE B 1 84 ? 1.004 22.883 64.183 1.00 21.02 89 ILE B O 1
ATOM 1554 N N . VAL B 1 85 ? 1.198 24.728 62.940 1.00 17.18 90 VAL B N 1
ATOM 1555 C CA . VAL B 1 85 ? 2.216 24.125 62.100 1.00 15.10 90 VAL B CA 1
ATOM 1556 C C . VAL B 1 85 ? 3.558 24.522 62.701 1.00 16.95 90 VAL B C 1
ATOM 1557 O O . VAL B 1 85 ? 3.740 25.668 63.099 1.00 16.87 90 VAL B O 1
ATOM 1569 N N . ALA B 1 87 ? 7.976 24.164 62.303 1.00 19.49 92 ALA B N 1
ATOM 1570 C CA . ALA B 1 87 ? 9.032 23.805 61.368 1.00 22.37 92 ALA B CA 1
ATOM 1571 C C . ALA B 1 87 ? 10.395 24.365 61.721 1.00 24.40 92 ALA B C 1
ATOM 1572 O O . ALA B 1 87 ? 10.523 25.469 62.227 1.00 22.55 92 ALA B O 1
ATOM 1574 N N . SER B 1 88 ? 11.417 23.584 61.425 1.00 29.90 93 SER B N 1
ATOM 1575 C CA . SER B 1 88 ? 12.788 24.011 61.669 1.00 35.63 93 SER B CA 1
ATOM 1576 C C . SER B 1 88 ? 13.306 24.356 60.278 1.00 39.11 93 SER B C 1
ATOM 1577 O O . SER B 1 88 ? 12.807 23.814 59.293 1.00 39.04 93 SER B O 1
ATOM 1580 N N . SER B 1 89 ? 14.282 25.253 60.178 1.00 43.34 94 SER B N 1
ATOM 1581 C CA . SER B 1 89 ? 14.863 25.606 58.873 1.00 46.38 94 SER B CA 1
ATOM 1582 C C . SER B 1 89 ? 13.878 25.986 57.740 1.00 45.81 94 SER B C 1
ATOM 1583 O O . SER B 1 89 ? 14.025 25.460 56.634 1.00 48.28 94 SER B O 1
ATOM 1586 N N . SER B 1 90 ? 12.921 26.899 57.964 1.00 41.94 95 SER B N 1
ATOM 1587 C CA . SER B 1 90 ? 11.966 27.258 56.892 1.00 38.79 95 SER B CA 1
ATOM 1588 C C . SER B 1 90 ? 12.042 28.668 56.303 1.00 35.04 95 SER B C 1
ATOM 1589 O O . SER B 1 90 ? 12.546 29.598 56.936 1.00 32.38 95 SER B O 1
ATOM 1592 N N . ASP B 1 91 ? 11.510 28.808 55.086 1.00 32.41 96 ASP B N 1
ATOM 1593 C CA . ASP B 1 91 ? 11.494 30.091 54.377 1.00 31.33 96 ASP B CA 1
ATOM 1594 C C . ASP B 1 91 ? 10.108 30.724 54.404 1.00 29.42 96 ASP B C 1
ATOM 1595 O O . ASP B 1 91 ? 9.145 30.116 54.871 1.00 29.69 96 ASP B O 1
ATOM 1600 N N . ILE B 1 92 ? 10.021 31.952 53.913 1.00 27.21 97 ILE B N 1
ATOM 1601 C CA . ILE B 1 92 ? 8.760 32.692 53.874 1.00 28.64 97 ILE B CA 1
ATOM 1602 C C . ILE B 1 92 ? 7.627 31.933 53.170 1.00 27.71 97 ILE B C 1
ATOM 1603 O O . ILE B 1 92 ? 6.557 31.738 53.747 1.00 28.37 97 ILE B O 1
ATOM 1608 N N . PRO B 1 93 ? 7.850 31.495 51.916 1.00 26.79 98 PRO B N 1
ATOM 1609 C CA . PRO B 1 93 ? 6.821 30.761 51.161 1.00 25.19 98 PRO B CA 1
ATOM 1610 C C . PRO B 1 93 ? 6.176 29.623 51.946 1.00 24.90 98 PRO B C 1
ATOM 1611 O O . PRO B 1 93 ? 4.975 29.404 51.842 1.00 22.89 98 PRO B O 1
ATOM 1615 N N . THR B 1 94 ? 6.977 28.892 52.719 1.00 23.51 99 THR B N 1
ATOM 1616 C CA . THR B 1 94 ? 6.444 27.795 53.519 1.00 22.69 99 THR B CA 1
ATOM 1617 C C . THR B 1 94 ? 5.483 28.323 54.584 1.00 20.99 99 THR B C 1
ATOM 1618 O O . THR B 1 94 ? 4.409 27.757 54.789 1.00 19.89 99 THR B O 1
ATOM 1622 N N . ALA B 1 95 ? 5.879 29.399 55.256 1.00 20.95 100 ALA B N 1
ATOM 1623 C CA . ALA B 1 95 ? 5.055 30.014 56.291 1.00 19.91 100 ALA B CA 1
ATOM 1624 C C . ALA B 1 95 ? 3.771 30.542 55.659 1.00 21.36 100 ALA B C 1
ATOM 1625 O O . ALA B 1 95 ? 2.671 30.325 56.169 1.00 19.70 100 ALA B O 1
ATOM 1627 N N . VAL B 1 96 ? 3.925 31.252 54.548 1.00 20.04 101 VAL B N 1
ATOM 1628 C CA . VAL B 1 96 ? 2.785 31.792 53.840 1.00 20.19 101 VAL B CA 1
ATOM 1629 C C . VAL B 1 96 ? 1.841 30.669 53.417 1.00 19.85 101 VAL B C 1
ATOM 1630 O O . VAL B 1 96 ? 0.626 30.811 53.523 1.00 20.76 101 VAL B O 1
ATOM 1634 N N . ARG B 1 97 ? 2.397 29.556 52.945 1.00 19.09 102 ARG B N 1
ATOM 1635 C CA . ARG B 1 97 ? 1.572 28.433 52.530 1.00 20.67 102 ARG B CA 1
ATOM 1636 C C . ARG B 1 97 ? 0.780 27.839 53.701 1.00 20.38 102 ARG B C 1
ATOM 1637 O O . ARG B 1 97 ? -0.378 27.445 53.536 1.00 19.51 102 ARG B O 1
ATOM 1645 N N . ALA B 1 98 ? 1.391 27.779 54.88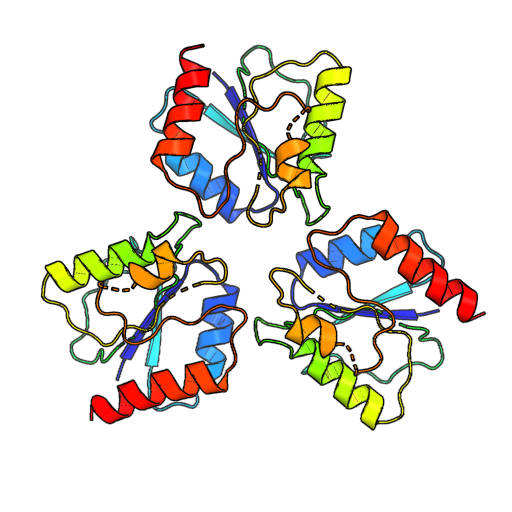2 1.00 18.95 103 ALA B N 1
ATOM 1646 C CA . ALA B 1 98 ? 0.689 27.219 56.036 1.00 18.66 103 ALA B CA 1
ATOM 1647 C C . ALA B 1 98 ? -0.454 28.133 56.466 1.00 19.53 103 ALA B C 1
ATOM 1648 O O . ALA B 1 98 ? -1.543 27.663 56.800 1.00 20.74 103 ALA B O 1
ATOM 1658 N N . ARG B 1 100 ? -2.116 30.142 54.549 1.00 23.45 105 ARG B N 1
ATOM 1659 C CA . ARG B 1 100 ? -3.161 30.033 53.532 1.00 24.00 105 ARG B CA 1
ATOM 1660 C C . ARG B 1 100 ? -3.967 28.759 53.750 1.00 23.14 105 ARG B C 1
ATOM 1661 O O . ARG B 1 100 ? -5.164 28.723 53.471 1.00 24.26 105 ARG B O 1
ATOM 1669 N N . ALA B 1 101 ? -3.303 27.712 54.238 1.00 19.69 106 ALA B N 1
ATOM 1670 C CA . ALA B 1 101 ? -3.958 26.435 54.501 1.00 18.25 106 ALA B CA 1
ATOM 1671 C C . ALA B 1 101 ? -4.781 26.488 55.782 1.00 16.95 106 ALA B C 1
ATOM 1672 O O . ALA B 1 101 ? -5.187 25.456 56.308 1.00 19.77 106 ALA B O 1
ATOM 1674 N N . SER B 1 102 ? -4.987 27.705 56.280 1.00 18.98 107 SER B N 1
ATOM 1675 C CA . SER B 1 102 ? -5.763 28.008 57.485 1.00 19.84 107 SER B CA 1
ATOM 1676 C C . SER B 1 102 ? -5.127 27.668 58.836 1.00 20.60 107 SER B C 1
ATOM 1677 O O . SER B 1 102 ? -5.825 27.577 59.842 1.00 21.04 107 SER B O 1
ATOM 1680 N N . ALA B 1 103 ? -3.813 27.495 58.879 1.00 16.64 108 ALA B N 1
ATOM 1681 C CA . ALA B 1 103 ? -3.173 27.177 60.152 1.00 17.63 108 ALA B CA 1
ATOM 1682 C C . ALA B 1 103 ? -3.459 28.272 61.173 1.00 16.30 108 ALA B C 1
ATOM 1683 O O . ALA B 1 103 ? -3.481 29.451 60.838 1.00 19.15 108 ALA B O 1
ATOM 1685 N N . ALA B 1 104 ? -3.685 27.879 62.419 1.00 17.79 109 ALA B N 1
ATOM 1686 C CA . ALA B 1 104 ? -3.943 28.846 63.476 1.00 18.12 109 ALA B CA 1
ATOM 1687 C C . ALA B 1 104 ? -2.669 29.633 63.778 1.00 20.87 109 ALA B C 1
ATOM 1688 O O . ALA B 1 104 ? -2.717 30.805 64.163 1.00 19.06 109 ALA B O 1
ATOM 1690 N N . ASP B 1 105 ? -1.523 28.988 63.585 1.00 20.39 110 ASP B N 1
ATOM 1691 C CA . ASP B 1 105 ? -0.236 29.631 63.840 1.00 20.21 110 ASP B CA 1
ATOM 1692 C C . ASP B 1 105 ? 0.890 28.856 63.176 1.00 18.52 110 ASP B C 1
ATOM 1693 O O . ASP B 1 105 ? 0.715 27.714 62.765 1.00 19.38 110 ASP B O 1
ATOM 1698 N N . PHE B 1 106 ? 2.044 29.498 63.068 1.00 19.18 111 PHE B N 1
ATOM 1699 C CA . PHE B 1 106 ? 3.219 28.874 62.485 1.00 19.78 111 PHE B CA 1
ATOM 1700 C C . PHE B 1 106 ? 4.342 29.139 63.482 1.00 20.68 111 PHE B C 1
ATOM 1701 O O . PHE B 1 106 ? 4.658 30.285 63.761 1.00 22.33 111 PHE B O 1
ATOM 1709 N N . ILE B 1 107 ? 4.920 28.078 64.035 1.00 22.07 112 ILE B N 1
ATOM 1710 C CA . ILE B 1 107 ? 5.988 28.227 65.020 1.00 21.32 112 ILE B CA 1
ATOM 1711 C C . ILE B 1 107 ? 7.307 27.667 64.513 1.00 21.81 112 ILE B C 1
ATOM 1712 O O . ILE B 1 107 ? 7.396 26.491 64.158 1.00 21.01 112 ILE B O 1
ATOM 1717 N N . GLU B 1 108 ? 8.328 28.517 64.486 1.00 22.74 113 GLU B N 1
ATOM 1718 C CA . GLU B 1 108 ? 9.652 28.104 64.049 1.00 23.74 113 GLU B CA 1
ATOM 1719 C C . GLU B 1 108 ? 10.314 27.334 65.181 1.00 23.09 113 GLU B C 1
ATOM 1720 O O . GLU B 1 108 ? 10.146 27.679 66.348 1.00 21.73 113 GLU B O 1
ATOM 1726 N N . LYS B 1 109 ? 11.054 26.289 64.836 1.00 21.43 114 LYS B N 1
ATOM 1727 C CA . LYS B 1 109 ? 11.766 25.511 65.837 1.00 23.20 114 LYS B CA 1
ATOM 1728 C C . LYS B 1 109 ? 13.255 25.728 65.571 1.00 22.65 114 LYS B C 1
ATOM 1729 O O . LYS B 1 109 ? 13.656 25.866 64.421 1.00 22.72 114 LYS B O 1
ATOM 1735 N N . PRO B 1 110 ? 14.087 25.798 66.629 1.00 24.41 115 PRO B N 1
ATOM 1736 C CA . PRO B 1 110 ? 13.725 25.696 68.045 1.00 23.54 115 PRO B CA 1
ATOM 1737 C C . PRO B 1 110 ? 12.740 26.773 68.465 1.00 23.38 115 PRO B C 1
ATOM 1738 O O . PRO B 1 110 ? 12.815 27.911 68.011 1.00 21.18 115 PRO B O 1
ATOM 1742 N N . PHE B 1 111 ? 11.826 26.398 69.347 1.00 25.06 116 PHE B N 1
ATOM 1743 C CA . PHE B 1 111 ? 10.770 27.301 69.790 1.00 27.04 116 PHE B CA 1
ATOM 1744 C C . PHE B 1 111 ? 10.818 27.698 71.249 1.00 27.41 116 PHE B C 1
ATOM 1745 O O . PHE B 1 111 ? 11.403 27.006 72.081 1.00 26.89 116 PHE B O 1
ATOM 1753 N N . ILE B 1 112 ? 10.169 28.815 71.556 1.00 30.31 117 ILE B N 1
ATOM 1754 C CA . ILE B 1 112 ? 10.095 29.281 72.928 1.00 33.53 117 ILE B CA 1
ATOM 1755 C C . ILE B 1 112 ? 8.903 28.537 73.519 1.00 34.42 117 ILE B C 1
ATOM 1756 O O . ILE B 1 112 ? 7.777 28.643 73.028 1.00 31.09 117 ILE B O 1
ATOM 1761 N N . GLU B 1 113 ? 9.173 27.775 74.569 1.00 34.58 118 GLU B N 1
ATOM 1762 C CA . GLU B 1 113 ? 8.176 26.965 75.246 1.00 36.08 118 GLU B CA 1
ATOM 1763 C C . GLU B 1 113 ? 6.796 27.577 75.487 1.00 35.56 118 GLU B C 1
ATOM 1764 O O . GLU B 1 113 ? 5.787 26.995 75.091 1.00 34.52 118 GLU B O 1
ATOM 1770 N N . HIS B 1 114 ? 6.730 28.735 76.138 1.00 33.35 119 HIS B N 1
ATOM 1771 C CA . HIS B 1 114 ? 5.423 29.323 76.405 1.00 33.39 119 HIS B CA 1
ATOM 1772 C C . HIS B 1 114 ? 4.649 29.689 75.145 1.00 32.04 119 HIS B C 1
ATOM 1773 O O . HIS B 1 114 ? 3.426 29.774 75.181 1.00 33.44 119 HIS B O 1
ATOM 1780 N N . VAL B 1 115 ? 5.348 29.907 74.034 1.00 31.87 120 VAL B N 1
ATOM 1781 C CA . VAL B 1 115 ? 4.664 30.242 72.785 1.00 31.56 120 VAL B CA 1
ATOM 1782 C C . VAL B 1 115 ? 3.768 29.085 72.371 1.00 29.66 120 VAL B C 1
ATOM 1783 O O . VAL B 1 115 ? 2.595 29.276 72.063 1.00 28.41 120 VAL B O 1
ATOM 1787 N N . LEU B 1 116 ? 4.325 27.879 72.367 1.00 29.08 121 LEU B N 1
ATOM 1788 C CA . LEU B 1 116 ? 3.549 26.700 72.003 1.00 28.03 121 LEU B CA 1
ATOM 1789 C C . LEU B 1 116 ? 2.488 26.426 73.063 1.00 26.94 121 LEU B C 1
ATOM 1790 O O . LEU B 1 116 ? 1.342 26.129 72.743 1.00 27.06 121 LEU B O 1
ATOM 1795 N N . VAL B 1 117 ? 2.866 26.525 74.332 1.00 26.30 122 VAL B N 1
ATOM 1796 C CA . VAL B 1 117 ? 1.910 26.269 75.398 1.00 28.76 122 VAL B CA 1
ATOM 1797 C C . VAL B 1 117 ? 0.724 27.221 75.343 1.00 27.50 122 VAL B C 1
ATOM 1798 O O . VAL B 1 117 ? -0.416 26.807 75.497 1.00 27.62 122 VAL B O 1
ATOM 1802 N N . HIS B 1 118 ? 0.993 28.503 75.134 1.00 29.66 123 HIS B N 1
ATOM 1803 C CA . HIS B 1 118 ? -0.094 29.467 75.078 1.00 32.35 123 HIS B CA 1
ATOM 1804 C C . HIS B 1 118 ? -1.002 29.191 73.886 1.00 31.86 123 HIS B C 1
ATOM 1805 O O . HIS B 1 118 ? -2.216 29.342 73.977 1.00 32.51 123 HIS B O 1
ATOM 1812 N N . ASP B 1 119 ? -0.406 28.782 72.770 1.00 31.90 124 ASP B N 1
ATOM 1813 C CA . ASP B 1 119 ? -1.168 28.475 71.564 1.00 32.00 124 ASP B CA 1
ATOM 1814 C C . ASP B 1 119 ? -2.151 27.348 71.845 1.00 30.36 124 ASP B C 1
ATOM 1815 O O . ASP B 1 119 ? -3.328 27.426 71.498 1.00 31.76 124 ASP B O 1
ATOM 1820 N N . VAL B 1 120 ? -1.649 26.295 72.472 1.00 28.20 125 VAL B N 1
ATOM 1821 C CA . VAL B 1 120 ? -2.465 25.145 72.807 1.00 28.88 125 VAL B CA 1
ATOM 1822 C C . VAL B 1 120 ? -3.526 25.506 73.845 1.00 30.99 125 VAL B C 1
ATOM 1823 O O . VAL B 1 120 ? -4.688 25.110 73.721 1.00 31.51 125 VAL B O 1
ATOM 1827 N N . GLN B 1 121 ? -3.134 26.258 74.866 1.00 34.22 126 GLN B N 1
ATOM 1828 C CA . GLN B 1 121 ? -4.082 26.659 75.902 1.00 36.92 126 GLN B CA 1
ATOM 1829 C C . GLN B 1 121 ? -5.244 27.404 75.253 1.00 37.43 126 GLN B C 1
ATOM 1830 O O . GLN B 1 121 ? -6.398 27.250 75.647 1.00 38.81 126 GLN B O 1
ATOM 1836 N N . GLN B 1 122 ? -4.923 28.208 74.248 1.00 39.06 127 GLN B N 1
ATOM 1837 C CA . GLN B 1 122 ? -5.912 28.993 73.514 1.00 39.97 127 GLN B CA 1
ATOM 1838 C C . GLN B 1 122 ? -6.925 28.081 72.808 1.00 39.13 127 GLN B C 1
ATOM 1839 O O . GLN B 1 122 ? -8.133 28.347 72.816 1.00 37.88 127 GLN B O 1
ATOM 1845 N N . ILE B 1 123 ? -6.427 27.008 72.197 1.00 36.25 128 ILE B N 1
ATOM 1846 C CA . ILE B 1 123 ? -7.280 26.047 71.504 1.00 34.71 128 ILE B CA 1
ATOM 1847 C C . ILE B 1 123 ? -8.219 25.370 72.505 1.00 34.58 128 ILE B C 1
ATOM 1848 O O . ILE B 1 123 ? -9.401 25.161 72.226 1.00 33.72 128 ILE B O 1
ATOM 1853 N N . ILE B 1 124 ? -7.679 25.035 73.670 1.00 35.03 129 ILE B N 1
ATOM 1854 C CA . ILE B 1 124 ? -8.446 24.391 74.731 1.00 38.67 129 ILE B CA 1
ATOM 1855 C C . ILE B 1 124 ? -9.591 25.288 75.226 1.00 39.74 129 ILE B C 1
ATOM 1856 O O . ILE B 1 124 ? -10.717 24.829 75.387 1.00 40.28 129 ILE B O 1
ATOM 1861 N N . ASN B 1 125 ? -9.303 26.565 75.457 1.00 42.33 130 ASN B N 1
ATOM 1862 C CA . ASN B 1 125 ? -10.325 27.496 75.939 1.00 45.06 130 ASN B CA 1
ATOM 1863 C C . ASN B 1 125 ? -11.405 27.795 74.905 1.00 47.34 130 ASN B C 1
ATOM 1864 O O . ASN B 1 125 ? -12.578 27.954 75.251 1.00 47.39 130 ASN B O 1
ATOM 1869 N N . GLY B 1 126 ? -11.007 27.882 73.640 1.00 48.65 131 GLY B N 1
ATOM 1870 C CA . GLY B 1 126 ? -11.964 28.172 72.589 1.00 50.33 131 GLY B CA 1
ATOM 1871 C C . GLY B 1 126 ? -12.774 26.960 72.178 1.00 51.99 131 GLY B C 1
ATOM 1872 O O . GLY B 1 126 ? -13.683 27.061 71.352 1.00 52.37 131 GLY B O 1
ATOM 1873 N N . ALA B 1 127 ? -12.446 25.810 72.757 1.00 53.60 132 ALA B N 1
ATOM 1874 C CA . ALA B 1 127 ? -13.139 24.568 72.437 1.00 55.31 132 ALA B CA 1
ATOM 1875 C C . ALA B 1 127 ? -14.193 24.203 73.478 1.00 57.18 132 ALA B C 1
ATOM 1876 O O . ALA B 1 127 ? -14.958 23.257 73.287 1.00 57.77 132 ALA B O 1
ATOM 1878 N N . LYS B 1 128 ? -14.227 24.943 74.581 1.00 58.60 133 LYS B N 1
ATOM 1879 C CA . LYS B 1 128 ? -15.206 24.669 75.623 1.00 60.47 133 LYS B CA 1
ATOM 1880 C C . LYS B 1 128 ? -16.106 25.870 75.896 1.00 60.90 133 LYS B C 1
ATOM 1881 O O . LYS B 1 128 ? -15.902 26.922 75.250 1.00 61.91 133 LYS B O 1
ATOM 1887 N N . PRO C 1 7 ? 42.328 17.434 82.900 1.00 44.57 12 PRO C N 1
ATOM 1888 C CA . PRO C 1 7 ? 41.372 18.570 82.900 1.00 44.22 12 PRO C CA 1
ATOM 1889 C C . PRO C 1 7 ? 40.061 18.173 82.224 1.00 42.17 12 PRO C C 1
ATOM 1890 O O . PRO C 1 7 ? 40.061 17.457 81.225 1.00 42.45 12 PRO C O 1
ATOM 1894 N N . ILE C 1 8 ? 38.946 18.650 82.767 1.00 41.45 13 ILE C N 1
ATOM 1895 C CA . ILE C 1 8 ? 37.639 18.318 82.215 1.00 39.57 13 ILE C CA 1
ATOM 1896 C C . ILE C 1 8 ? 36.899 19.483 81.566 1.00 36.67 13 ILE C C 1
ATOM 1897 O O . ILE C 1 8 ? 36.957 20.616 82.035 1.00 34.35 13 ILE C O 1
ATOM 1902 N N . ILE C 1 9 ? 36.202 19.177 80.479 1.00 33.76 14 ILE C N 1
ATOM 1903 C CA . ILE C 1 9 ? 35.380 20.149 79.779 1.00 31.16 14 ILE C CA 1
ATOM 1904 C C . ILE C 1 9 ? 34.028 19.467 79.602 1.00 29.11 14 ILE C C 1
ATOM 1905 O O . ILE C 1 9 ? 33.936 18.410 78.984 1.00 28.89 14 ILE C O 1
ATOM 1910 N N . TYR C 1 10 ? 32.990 20.060 80.180 1.00 27.30 15 TYR C N 1
ATOM 1911 C CA . TYR C 1 10 ? 31.649 19.501 80.093 1.00 27.38 15 TYR C CA 1
ATOM 1912 C C . TYR C 1 10 ? 30.992 19.814 78.760 1.00 26.06 15 TYR C C 1
ATOM 1913 O O . TYR C 1 10 ? 31.006 20.955 78.313 1.00 24.67 15 TYR C O 1
ATOM 1922 N N . LEU C 1 11 ? 30.411 18.795 78.138 1.00 23.36 16 LEU C N 1
ATOM 1923 C CA . LEU C 1 11 ? 29.723 18.963 76.863 1.00 24.88 16 LEU C CA 1
ATOM 1924 C C . LEU C 1 11 ? 28.250 18.631 77.073 1.00 23.24 16 LEU C C 1
ATOM 1925 O O . LEU C 1 11 ? 27.905 17.508 77.429 1.00 25.83 16 LEU C O 1
ATOM 1930 N N . VAL C 1 12 ? 27.391 19.624 76.872 1.00 22.96 17 VAL C N 1
ATOM 1931 C CA . VAL C 1 12 ? 25.948 19.459 77.042 1.00 21.69 17 VAL C CA 1
ATOM 1932 C C . VAL C 1 12 ? 25.289 19.674 75.680 1.00 22.27 17 VAL C C 1
ATOM 1933 O O . VAL C 1 12 ? 25.138 20.806 75.221 1.00 20.34 17 VAL C O 1
ATOM 1937 N N . ASP C 1 13 ? 24.900 18.568 75.053 1.00 22.52 18 ASP C N 1
ATOM 1938 C CA . ASP C 1 13 ? 24.299 18.553 73.720 1.00 22.72 18 ASP C CA 1
ATOM 1939 C C . ASP C 1 13 ? 23.331 17.364 73.709 1.00 23.82 18 ASP C C 1
ATOM 1940 O O . ASP C 1 13 ? 23.721 16.254 74.078 1.00 25.85 18 ASP C O 1
ATOM 1945 N N . HIS C 1 14 ? 22.089 17.583 73.282 1.00 23.05 19 HIS C N 1
ATOM 1946 C CA . HIS C 1 14 ? 21.093 16.509 73.267 1.00 26.54 19 HIS C CA 1
ATOM 1947 C C . HIS C 1 14 ? 21.205 15.526 72.101 1.00 29.05 19 HIS C C 1
ATOM 1948 O O . HIS C 1 14 ? 20.493 14.523 72.062 1.00 31.50 19 HIS C O 1
ATOM 1955 N N . GLN C 1 15 ? 22.095 15.804 71.159 1.00 30.11 20 GLN C N 1
ATOM 1956 C CA . GLN C 1 15 ? 22.274 14.928 70.009 1.00 32.57 20 GLN C CA 1
ATOM 1957 C C . GLN C 1 15 ? 23.376 13.907 70.278 1.00 32.78 20 GLN C C 1
ATOM 1958 O O . GLN C 1 15 ? 24.548 14.268 70.406 1.00 29.59 20 GLN C O 1
ATOM 1964 N N . LYS C 1 16 ? 22.990 12.636 70.365 1.00 32.70 21 LYS C N 1
ATOM 1965 C CA . LYS C 1 16 ? 23.942 11.564 70.630 1.00 34.55 21 LYS C CA 1
ATOM 1966 C C . LYS C 1 16 ? 25.111 11.535 69.657 1.00 34.79 21 LYS C C 1
ATOM 1967 O O . LYS C 1 16 ? 26.266 11.561 70.074 1.00 34.69 21 LYS C O 1
ATOM 1973 N N . ASP C 1 17 ? 24.813 11.473 68.362 1.00 36.70 22 ASP C N 1
ATOM 1974 C CA . ASP C 1 17 ? 25.863 11.435 67.347 1.00 38.67 22 ASP C CA 1
ATOM 1975 C C . ASP C 1 17 ? 26.770 12.656 67.428 1.00 38.91 22 ASP C C 1
ATOM 1976 O O . ASP C 1 17 ? 27.971 12.561 67.174 1.00 38.71 22 ASP C O 1
ATOM 1981 N N . ALA C 1 18 ? 26.195 13.800 67.786 1.00 38.02 23 ALA C N 1
ATOM 1982 C CA . ALA C 1 18 ? 26.963 15.034 67.900 1.00 37.77 23 ALA C CA 1
ATOM 1983 C C . ALA C 1 18 ? 27.941 14.939 69.065 1.00 38.28 23 ALA C C 1
ATOM 1984 O O . ALA C 1 18 ? 29.108 15.306 68.936 1.00 37.17 23 ALA C O 1
ATOM 1986 N N . ARG C 1 19 ? 27.466 14.450 70.207 1.00 38.31 24 ARG C N 1
ATOM 1987 C CA . ARG C 1 19 ? 28.337 14.310 71.368 1.00 38.46 24 ARG C CA 1
ATOM 1988 C C . ARG C 1 19 ? 29.542 13.455 70.984 1.00 39.40 24 ARG C C 1
ATOM 1989 O O . ARG C 1 19 ? 30.691 13.820 71.250 1.00 39.94 24 ARG C O 1
ATOM 1997 N N . ALA C 1 20 ? 29.272 12.327 70.335 1.00 39.69 25 ALA C N 1
ATOM 1998 C CA . ALA C 1 20 ? 30.329 11.417 69.915 1.00 39.87 25 ALA C CA 1
ATOM 1999 C C . ALA C 1 20 ? 31.338 12.084 68.986 1.00 39.69 25 ALA C C 1
ATOM 2000 O O . ALA C 1 20 ? 32.541 12.008 69.221 1.00 40.49 25 ALA C O 1
ATOM 2002 N N . ALA C 1 21 ? 30.853 12.739 67.934 1.00 39.65 26 ALA C N 1
ATOM 2003 C CA . ALA C 1 21 ? 31.740 13.396 66.977 1.00 40.28 26 ALA C CA 1
ATOM 2004 C C . ALA C 1 21 ? 32.610 14.474 67.617 1.00 40.67 26 ALA C C 1
ATOM 2005 O O . ALA C 1 21 ? 33.818 14.526 67.379 1.00 39.10 26 ALA C O 1
ATOM 2007 N N . LEU C 1 22 ? 32.003 15.341 68.422 1.00 40.79 27 LEU C N 1
ATOM 2008 C CA . LEU C 1 22 ? 32.771 16.393 69.076 1.00 41.64 27 LEU C CA 1
ATOM 2009 C C . LEU C 1 22 ? 33.815 15.788 69.997 1.00 41.83 27 LEU C C 1
ATOM 2010 O O . LEU C 1 22 ? 34.952 16.258 70.043 1.00 42.40 27 LEU C O 1
ATOM 2015 N N . SER C 1 23 ? 33.427 14.752 70.735 1.00 42.83 28 SER C N 1
ATOM 2016 C CA . SER C 1 23 ? 34.352 14.080 71.641 1.00 44.37 28 SER C CA 1
ATOM 2017 C C . SER C 1 23 ? 35.557 13.551 70.883 1.00 44.30 28 SER C C 1
ATOM 2018 O O . SER C 1 23 ? 36.701 13.809 71.254 1.00 45.97 28 SER C O 1
ATOM 2021 N N . LYS C 1 24 ? 35.285 12.808 69.818 1.00 43.81 29 LYS C N 1
ATOM 2022 C CA . LYS C 1 24 ? 36.333 12.224 68.991 1.00 43.37 29 LYS C CA 1
ATOM 2023 C C . LYS C 1 24 ? 37.290 13.305 68.487 1.00 42.49 29 LYS C C 1
ATOM 2024 O O . LYS C 1 24 ? 38.508 13.152 68.555 1.00 40.65 29 LYS C O 1
ATOM 2030 N N . LEU C 1 25 ? 36.724 14.399 67.986 1.00 41.05 30 LEU C N 1
ATOM 2031 C CA . LEU C 1 25 ? 37.505 15.510 67.456 1.00 39.75 30 LEU C CA 1
ATOM 2032 C C . LEU C 1 25 ? 38.420 16.179 68.477 1.00 40.17 30 LEU C C 1
ATOM 2033 O O . LEU C 1 25 ? 39.496 16.668 68.127 1.00 40.87 30 LEU C O 1
ATOM 2038 N N . LEU C 1 26 ? 37.997 16.204 69.733 1.00 39.47 31 LEU C N 1
ATOM 2039 C CA . LEU C 1 26 ? 38.776 16.849 70.785 1.00 41.88 31 LEU C CA 1
ATOM 2040 C C . LEU C 1 26 ? 39.625 15.886 71.617 1.00 43.88 31 LEU C C 1
ATOM 2041 O O . LEU C 1 26 ? 40.238 16.290 72.604 1.00 44.32 31 LEU C O 1
ATOM 2046 N N . SER C 1 27 ? 39.659 14.620 71.216 1.00 45.37 32 SER C N 1
ATOM 2047 C CA . SER C 1 27 ? 40.420 13.608 71.942 1.00 47.65 32 SER C CA 1
ATOM 2048 C C . SER C 1 27 ? 41.928 13.854 71.981 1.00 48.12 32 SER C C 1
ATOM 2049 O O . SER C 1 27 ? 42.553 13.712 73.031 1.00 47.85 32 SER C O 1
ATOM 2052 N N . PRO C 1 28 ? 42.533 14.230 70.842 1.00 48.48 33 PRO C N 1
ATOM 2053 C CA . PRO C 1 28 ? 43.977 14.475 70.826 1.00 49.47 33 PRO C CA 1
ATOM 2054 C C . PRO C 1 28 ? 44.440 15.647 71.694 1.00 50.05 33 PRO C C 1
ATOM 2055 O O . PRO C 1 28 ? 45.639 15.827 71.909 1.00 51.07 33 PRO C O 1
ATOM 2059 N N . LEU C 1 29 ? 43.494 16.440 72.190 1.00 49.93 34 LEU C N 1
ATOM 2060 C CA . LEU C 1 29 ? 43.834 17.580 73.037 1.00 49.85 34 LEU C CA 1
ATOM 2061 C C . LEU C 1 29 ? 43.995 17.138 74.494 1.00 49.66 34 LEU C C 1
ATOM 2062 O O . LEU C 1 29 ? 43.375 16.172 74.935 1.00 49.71 34 LEU C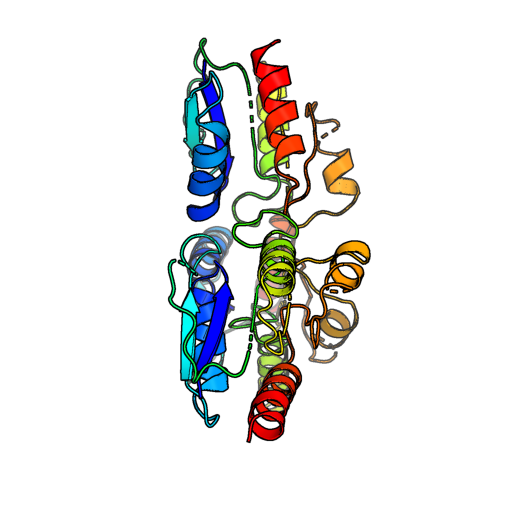 O 1
ATOM 2067 N N . ASP C 1 30 ? 44.837 17.844 75.237 1.00 50.12 35 ASP C N 1
ATOM 2068 C CA . ASP C 1 30 ? 45.064 17.523 76.641 1.00 50.80 35 ASP C CA 1
ATOM 2069 C C . ASP C 1 30 ? 43.833 17.885 77.462 1.00 49.43 35 ASP C C 1
ATOM 2070 O O . ASP C 1 30 ? 43.837 18.876 78.194 1.00 50.30 35 ASP C O 1
ATOM 2075 N N . VAL C 1 31 ? 42.784 17.078 77.343 1.00 47.36 36 VAL C N 1
ATOM 2076 C CA . VAL C 1 31 ? 41.544 17.340 78.060 1.00 45.14 36 VAL C CA 1
ATOM 2077 C C . VAL C 1 31 ? 40.580 16.167 77.918 1.00 45.69 36 VAL C C 1
ATOM 2078 O O . VAL C 1 31 ? 40.575 15.481 76.894 1.00 46.34 36 VAL C O 1
ATOM 2082 N N . THR C 1 32 ? 39.767 15.939 78.944 1.00 45.58 37 THR C N 1
ATOM 2083 C CA . THR C 1 32 ? 38.783 14.867 78.903 1.00 45.75 37 THR C CA 1
ATOM 2084 C C . THR C 1 32 ? 37.394 15.486 78.745 1.00 44.66 37 THR C C 1
ATOM 2085 O O . THR C 1 32 ? 37.060 16.459 79.424 1.00 44.03 37 THR C O 1
ATOM 2089 N N . ILE C 1 33 ? 36.588 14.931 77.846 1.00 44.68 38 ILE C N 1
ATOM 2090 C CA . ILE C 1 33 ? 35.249 15.460 77.613 1.00 43.68 38 ILE C CA 1
ATOM 2091 C C . ILE C 1 33 ? 34.172 14.628 78.306 1.00 43.57 38 ILE C C 1
ATOM 2092 O O . ILE C 1 33 ? 33.987 13.451 77.999 1.00 45.21 38 ILE C O 1
ATOM 2097 N N . GLN C 1 34 ? 33.466 15.254 79.242 1.00 42.09 39 GLN C N 1
ATOM 2098 C CA . GLN C 1 34 ? 32.395 14.600 79.990 1.00 41.97 39 GLN C CA 1
ATOM 2099 C C . GLN C 1 34 ? 31.067 15.100 79.425 1.00 40.25 39 GLN C C 1
ATOM 2100 O O . GLN C 1 34 ? 30.732 16.278 79.552 1.00 38.92 39 GLN C O 1
ATOM 2106 N N . CYS C 1 35 ? 30.316 14.192 78.811 1.00 38.91 40 CYS C N 1
ATOM 2107 C CA . CYS C 1 35 ? 29.056 14.532 78.163 1.00 38.23 40 CYS C CA 1
ATOM 2108 C C . CYS C 1 35 ? 27.774 14.400 78.965 1.00 37.69 40 CYS C C 1
ATOM 2109 O O . CYS C 1 35 ? 27.648 13.548 79.842 1.00 38.50 40 CYS C O 1
ATOM 2112 N N . PHE C 1 36 ? 26.819 15.263 78.627 1.00 35.76 41 PHE C N 1
ATOM 2113 C CA . PHE C 1 36 ? 25.502 15.310 79.248 1.00 35.42 41 PHE C CA 1
ATOM 2114 C C . PHE C 1 36 ? 24.504 15.520 78.109 1.00 35.13 41 PHE C C 1
ATOM 2115 O O . PHE C 1 36 ? 24.741 16.344 77.220 1.00 34.02 41 PHE C O 1
ATOM 2123 N N . ALA C 1 37 ? 23.399 14.780 78.132 1.00 31.53 42 ALA C N 1
ATOM 2124 C CA . ALA C 1 37 ? 22.401 14.870 77.069 1.00 30.42 42 ALA C CA 1
ATOM 2125 C C . ALA C 1 37 ? 21.321 15.933 77.251 1.00 29.54 42 ALA C C 1
ATOM 2126 O O . ALA C 1 37 ? 20.497 16.134 76.357 1.00 27.49 42 ALA C O 1
ATOM 2128 N N . SER C 1 38 ? 21.316 16.608 78.394 1.00 27.13 43 SER C N 1
ATOM 2129 C CA . SER C 1 38 ? 20.321 17.641 78.644 1.00 27.51 43 SER C CA 1
ATOM 2130 C C . SER C 1 38 ? 20.748 18.588 79.768 1.00 28.09 43 SER C C 1
ATOM 2131 O O . SER C 1 38 ? 21.720 18.336 80.475 1.00 27.57 43 SER C O 1
ATOM 2134 N N . ALA C 1 39 ? 20.017 19.685 79.920 1.00 28.90 44 ALA C N 1
ATOM 2135 C CA . ALA C 1 39 ? 20.314 20.655 80.964 1.00 31.48 44 ALA C CA 1
ATOM 2136 C C . ALA C 1 39 ? 20.047 20.047 82.344 1.00 33.50 44 ALA C C 1
ATOM 2137 O O . ALA C 1 39 ? 20.854 20.187 83.260 1.00 32.43 44 ALA C O 1
ATOM 2139 N N . GLU C 1 40 ? 18.908 19.377 82.489 1.00 35.47 45 GLU C N 1
ATOM 2140 C CA . GLU C 1 40 ? 18.549 18.760 83.760 1.00 39.35 45 GLU C CA 1
ATOM 2141 C C . GLU C 1 40 ? 19.605 17.744 84.148 1.00 39.19 45 GLU C C 1
ATOM 2142 O O . GLU C 1 40 ? 20.054 17.712 85.288 1.00 40.73 45 GLU C O 1
ATOM 2148 N N . SER C 1 41 ? 20.001 16.914 83.190 1.00 39.51 46 SER C N 1
ATOM 2149 C CA . SER C 1 41 ? 21.024 15.913 83.434 1.00 39.98 46 SER C CA 1
ATOM 2150 C C . SER C 1 41 ? 22.267 16.606 83.968 1.00 40.63 46 SER C C 1
ATOM 2151 O O . SER C 1 41 ? 22.960 16.072 84.832 1.00 38.71 46 SER C O 1
ATOM 2154 N N . PHE C 1 42 ? 22.546 17.804 83.460 1.00 39.91 47 PHE C N 1
ATOM 2155 C CA . PHE C 1 42 ? 23.714 18.534 83.921 1.00 42.16 47 PHE C CA 1
ATOM 2156 C C . PHE C 1 42 ? 23.510 19.188 85.285 1.00 43.51 47 PHE C C 1
ATOM 2157 O O . PHE C 1 42 ? 24.447 19.275 86.070 1.00 44.64 47 PHE C O 1
ATOM 2173 N N . ARG C 1 44 ? 22.122 18.004 87.650 1.00 52.88 49 ARG C N 1
ATOM 2174 C CA . ARG C 1 44 ? 22.200 16.945 88.654 1.00 53.96 49 ARG C CA 1
ATOM 2175 C C . ARG C 1 44 ? 23.680 16.698 88.835 1.00 55.16 49 ARG C C 1
ATOM 2176 O O . ARG C 1 44 ? 24.109 15.590 89.173 1.00 56.19 49 ARG C O 1
ATOM 2184 N N . GLN C 1 45 ? 24.468 17.731 88.584 1.00 55.21 50 GLN C N 1
ATOM 2185 C CA . GLN C 1 45 ? 25.896 17.580 88.702 1.00 54.97 50 GLN C CA 1
ATOM 2186 C C . GLN C 1 45 ? 26.555 18.635 89.560 1.00 54.68 50 GLN C C 1
ATOM 2187 O O . GLN C 1 45 ? 26.290 19.829 89.424 1.00 53.88 50 GLN C O 1
ATOM 2193 N N . GLN C 1 46 ? 27.414 18.166 90.455 1.00 54.67 51 GLN C N 1
ATOM 2194 C CA . GLN C 1 46 ? 28.185 19.032 91.328 1.00 54.43 51 GLN C CA 1
ATOM 2195 C C . GLN C 1 46 ? 29.413 19.304 90.457 1.00 53.58 51 GLN C C 1
ATOM 2196 O O . GLN C 1 46 ? 30.203 18.395 90.190 1.00 52.84 51 GLN C O 1
ATOM 2202 N N . ILE C 1 47 ? 29.557 20.535 89.982 1.00 52.01 52 ILE C N 1
ATOM 2203 C CA . ILE C 1 47 ? 30.692 20.866 89.127 1.00 52.13 52 ILE C CA 1
ATOM 2204 C C . ILE C 1 47 ? 32.014 20.529 89.812 1.00 52.25 52 ILE C C 1
ATOM 2205 O O . ILE C 1 47 ? 32.286 20.991 90.922 1.00 51.99 52 ILE C O 1
ATOM 2210 N N . SER C 1 48 ? 32.824 19.711 89.145 1.00 52.15 53 SER C N 1
ATOM 2211 C CA . SER C 1 48 ? 34.121 19.296 89.672 1.00 52.66 53 SER C CA 1
ATOM 2212 C C . SER C 1 48 ? 35.134 20.432 89.685 1.00 53.09 53 SER C C 1
ATOM 2213 O O . SER C 1 48 ? 34.960 21.435 88.990 1.00 53.31 53 SER C O 1
ATOM 2216 N N . ASP C 1 49 ? 36.195 20.261 90.476 1.00 52.73 54 ASP C N 1
ATOM 2217 C CA . ASP C 1 49 ? 37.254 21.265 90.590 1.00 52.15 54 ASP C CA 1
ATOM 2218 C C . ASP C 1 49 ? 38.266 21.115 89.457 1.00 50.32 54 ASP C C 1
ATOM 2219 O O . ASP C 1 49 ? 39.072 22.008 89.207 1.00 50.33 54 ASP C O 1
ATOM 2224 N N . ASP C 1 50 ? 38.226 19.976 88.776 1.00 49.27 55 ASP C N 1
ATOM 2225 C CA . ASP C 1 50 ? 39.138 19.721 87.669 1.00 48.22 55 ASP C CA 1
ATOM 2226 C C . ASP C 1 50 ? 38.569 20.265 86.357 1.00 45.81 55 ASP C C 1
ATOM 2227 O O . ASP C 1 50 ? 39.246 20.268 85.331 1.00 46.67 55 ASP C O 1
ATOM 2232 N N . ALA C 1 51 ? 37.323 20.720 86.400 1.00 42.13 56 ALA C N 1
ATOM 2233 C CA . ALA C 1 51 ? 36.660 21.253 85.217 1.00 39.08 56 ALA C CA 1
ATOM 2234 C C . ALA C 1 51 ? 37.158 22.654 84.889 1.00 36.12 56 ALA C C 1
ATOM 2235 O O . ALA C 1 51 ? 37.156 23.532 85.751 1.00 35.41 56 ALA C O 1
ATOM 2237 N N . ILE C 1 52 ? 37.583 22.861 83.644 1.00 34.43 57 ILE C N 1
ATOM 2238 C CA . ILE C 1 52 ? 38.071 24.172 83.225 1.00 33.17 57 ILE C CA 1
ATOM 2239 C C . ILE C 1 52 ? 37.159 24.890 82.225 1.00 31.33 57 ILE C C 1
ATOM 2240 O O . ILE C 1 52 ? 37.348 26.071 81.955 1.00 30.37 57 ILE C O 1
ATOM 2245 N N . GLY C 1 53 ? 36.169 24.190 81.678 1.00 30.70 58 GLY C N 1
ATOM 2246 C CA . GLY C 1 53 ? 35.287 24.840 80.725 1.00 27.33 58 GLY C CA 1
ATOM 2247 C C . GLY C 1 53 ? 34.084 24.020 80.321 1.00 25.79 58 GLY C C 1
ATOM 2248 O O . GLY C 1 53 ? 33.905 22.888 80.772 1.00 24.67 58 GLY C O 1
ATOM 2257 N N . ILE C 1 55 ? 31.023 23.400 76.871 1.00 18.85 60 ILE C N 1
ATOM 2258 C CA . ILE C 1 55 ? 30.595 23.554 75.487 1.00 17.51 60 ILE C CA 1
ATOM 2259 C C . ILE C 1 55 ? 29.116 23.186 75.575 1.00 19.93 60 ILE C C 1
ATOM 2260 O O . ILE C 1 55 ? 28.770 22.068 75.974 1.00 19.82 60 ILE C O 1
ATOM 2265 N N . ILE C 1 56 ? 28.251 24.129 75.214 1.00 17.55 61 ILE C N 1
ATOM 2266 C CA . ILE C 1 56 ? 26.816 23.920 75.310 1.00 16.11 61 ILE C CA 1
ATOM 2267 C C . ILE C 1 56 ? 26.033 24.244 74.046 1.00 17.77 61 ILE C C 1
ATOM 2268 O O . ILE C 1 56 ? 26.244 25.285 73.422 1.00 16.57 61 ILE C O 1
ATOM 2273 N N . GLU C 1 57 ? 25.117 23.345 73.691 1.00 17.23 62 GLU C N 1
ATOM 2274 C CA . GLU C 1 57 ? 24.228 23.538 72.549 1.00 15.74 62 GLU C CA 1
ATOM 2275 C C . GLU C 1 57 ? 23.251 24.626 73.028 1.00 15.75 62 GLU C C 1
ATOM 2276 O O . GLU C 1 57 ? 22.680 24.525 74.111 1.00 14.47 62 GLU C O 1
ATOM 2282 N N . ALA C 1 58 ? 23.067 25.671 72.230 1.00 15.75 63 ALA C N 1
ATOM 2283 C CA . ALA C 1 58 ? 22.196 26.766 72.627 1.00 14.41 63 ALA C CA 1
ATOM 2284 C C . ALA C 1 58 ? 20.716 26.386 72.742 1.00 14.14 63 ALA C C 1
ATOM 2285 O O . ALA C 1 58 ? 20.005 26.882 73.623 1.00 14.01 63 ALA C O 1
A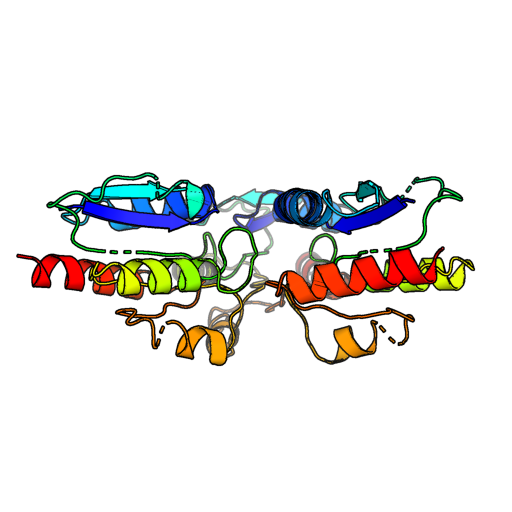TOM 2287 N N . HIS C 1 59 ? 20.266 25.491 71.875 1.00 14.54 64 HIS C N 1
ATOM 2288 C CA . HIS C 1 59 ? 18.862 25.093 71.856 1.00 14.45 64 HIS C CA 1
ATOM 2289 C C . HIS C 1 59 ? 18.670 23.617 72.220 1.00 16.49 64 HIS C C 1
ATOM 2290 O O . HIS C 1 59 ? 18.254 22.812 71.383 1.00 17.68 64 HIS C O 1
ATOM 2297 N N . LEU C 1 60 ? 18.973 23.267 73.464 1.00 17.44 65 LEU C N 1
ATOM 2298 C CA . LEU C 1 60 ? 18.841 21.888 73.922 1.00 16.04 65 LEU C CA 1
ATOM 2299 C C . LEU C 1 60 ? 17.395 21.434 73.770 1.00 18.22 65 LEU C C 1
ATOM 2300 O O . LEU C 1 60 ? 16.469 22.179 74.095 1.00 19.43 65 LEU C O 1
ATOM 2305 N N . GLU C 1 61 ? 17.221 20.219 73.252 1.00 20.15 66 GLU C N 1
ATOM 2306 C CA . GLU C 1 61 ? 15.906 19.619 73.038 1.00 23.01 66 GLU C CA 1
ATOM 2307 C C . GLU C 1 61 ? 14.919 20.513 72.283 1.00 23.86 66 GLU C C 1
ATOM 2308 O O . GLU C 1 61 ? 13.714 20.473 72.527 1.00 24.89 66 GLU C O 1
ATOM 2314 N N . ASP C 1 62 ? 15.439 21.306 71.349 1.00 23.41 67 ASP C N 1
ATOM 2315 C CA . ASP C 1 62 ? 14.622 22.212 70.545 1.00 26.25 67 ASP C CA 1
ATOM 2316 C C . ASP C 1 62 ? 13.982 23.367 71.300 1.00 23.45 67 ASP C C 1
ATOM 2317 O O . ASP C 1 62 ? 13.147 24.085 70.748 1.00 25.06 67 ASP C O 1
ATOM 2322 N N . LYS C 1 63 ? 14.356 23.545 72.558 1.00 22.50 68 LYS C N 1
ATOM 2323 C CA . LYS C 1 63 ? 13.814 24.643 73.347 1.00 23.10 68 LYS C CA 1
ATOM 2324 C C . LYS C 1 63 ? 14.783 25.788 73.124 1.00 21.00 68 LYS C C 1
ATOM 2325 O O . LYS C 1 63 ? 15.901 25.757 73.623 1.00 20.27 68 LYS C O 1
ATOM 2331 N N . LYS C 1 64 ? 14.350 26.777 72.349 1.00 19.56 69 LYS C N 1
ATOM 2332 C CA . LYS C 1 64 ? 15.186 27.918 72.000 1.00 18.94 69 LYS C CA 1
ATOM 2333 C C . LYS C 1 64 ? 15.903 28.585 73.172 1.00 18.32 69 LYS C C 1
ATOM 2334 O O . LYS C 1 64 ? 15.300 28.896 74.200 1.00 19.88 69 LYS C O 1
ATOM 2340 N N . ASP C 1 65 ? 17.202 28.793 73.000 1.00 16.85 70 ASP C N 1
ATOM 2341 C CA . ASP C 1 65 ? 18.021 29.441 74.017 1.00 16.48 70 ASP C CA 1
ATOM 2342 C C . ASP C 1 65 ? 18.137 28.706 75.357 1.00 18.58 70 ASP C C 1
ATOM 2343 O O . ASP C 1 65 ? 18.772 29.226 76.274 1.00 19.14 70 ASP C O 1
ATOM 2348 N N . SER C 1 66 ? 17.549 27.513 75.486 1.00 15.92 71 SER C N 1
ATOM 2349 C CA . SER C 1 66 ? 17.623 26.795 76.768 1.00 17.87 71 SER C CA 1
ATOM 2350 C C . SER C 1 66 ? 19.068 26.548 77.217 1.00 17.04 71 SER C C 1
ATOM 2351 O O . SER C 1 66 ? 19.372 26.569 78.410 1.00 17.16 71 SER C O 1
ATOM 2354 N N . GLY C 1 67 ? 19.957 26.325 76.260 1.00 16.41 72 GLY C N 1
ATOM 2355 C CA . GLY C 1 67 ? 21.354 26.109 76.590 1.00 14.30 72 GLY C CA 1
ATOM 2356 C C . GLY C 1 67 ? 21.957 27.385 77.163 1.00 16.62 72 GLY C C 1
ATOM 2357 O O . GLY C 1 67 ? 22.785 27.339 78.074 1.00 16.24 72 GLY C O 1
ATOM 2358 N N . ILE C 1 68 ? 21.543 28.528 76.626 1.00 16.25 73 ILE C N 1
ATOM 2359 C CA . ILE C 1 68 ? 22.035 29.806 77.107 1.00 16.22 73 ILE C CA 1
ATOM 2360 C C . ILE C 1 68 ? 21.434 30.110 78.483 1.00 20.02 73 ILE C C 1
ATOM 2361 O O . ILE C 1 68 ? 22.110 30.668 79.346 1.00 21.53 73 ILE C O 1
ATOM 2366 N N . GLU C 1 69 ? 20.180 29.730 78.708 1.00 20.34 74 GLU C N 1
ATOM 2367 C CA . GLU C 1 69 ? 19.582 29.990 80.012 1.00 22.85 74 GLU C CA 1
ATOM 2368 C C . GLU C 1 69 ? 20.297 29.168 81.079 1.00 22.84 74 GLU C C 1
ATOM 2369 O O . GLU C 1 69 ? 20.393 29.584 82.233 1.00 24.27 74 GLU C O 1
ATOM 2375 N N . LEU C 1 70 ? 20.822 28.013 80.682 1.00 23.83 75 LEU C N 1
ATOM 2376 C CA . LEU C 1 70 ? 21.570 27.171 81.603 1.00 23.78 75 LEU C CA 1
ATOM 2377 C C . LEU C 1 70 ? 22.841 27.932 81.992 1.00 23.66 75 LEU C C 1
ATOM 2378 O O . LEU C 1 70 ? 23.220 27.981 83.165 1.00 22.97 75 LEU C O 1
ATOM 2383 N N . LEU C 1 71 ? 23.496 28.526 80.999 1.00 21.61 76 LEU C N 1
ATOM 2384 C CA . LEU C 1 71 ? 24.713 29.301 81.252 1.00 21.68 76 LEU C CA 1
ATOM 2385 C C . LEU C 1 71 ? 24.396 30.496 82.156 1.00 20.95 76 LEU C C 1
ATOM 2386 O O . LEU C 1 71 ? 25.117 30.783 83.115 1.00 22.39 76 LEU C O 1
ATOM 2391 N N . GLU C 1 72 ? 23.315 31.191 81.834 1.00 19.50 77 GLU C N 1
ATOM 2392 C CA . GLU C 1 72 ? 22.896 32.344 82.604 1.00 21.38 77 GLU C CA 1
ATOM 2393 C C . GLU C 1 72 ? 22.670 31.956 84.068 1.00 22.80 77 GLU C C 1
ATOM 2394 O O . GLU C 1 72 ? 23.147 32.634 84.976 1.00 23.48 77 GLU C O 1
ATOM 2400 N N . THR C 1 73 ? 21.955 30.859 84.290 1.00 23.74 78 THR C N 1
ATOM 2401 C CA . THR C 1 73 ? 21.667 30.414 85.647 1.00 26.01 78 THR C CA 1
ATOM 2402 C C . THR C 1 73 ? 22.926 29.995 86.381 1.00 27.40 78 THR C C 1
ATOM 2403 O O . THR C 1 73 ? 23.079 30.277 87.571 1.00 26.19 78 THR C O 1
ATOM 2407 N N . LEU C 1 74 ? 23.827 29.328 85.668 1.00 26.47 79 LEU C N 1
ATOM 2408 C CA . LEU C 1 74 ? 25.080 28.890 86.256 1.00 29.54 79 LEU C CA 1
ATOM 2409 C C . LEU C 1 74 ? 25.888 30.095 86.723 1.00 30.22 79 LEU C C 1
ATOM 2410 O O . LEU C 1 74 ? 26.495 30.062 87.790 1.00 30.42 79 LEU C O 1
ATOM 2415 N N . VAL C 1 75 ? 25.892 31.154 85.920 1.00 30.13 80 VAL C N 1
ATOM 2416 C CA . VAL C 1 75 ? 26.624 32.366 86.268 1.00 32.17 80 VAL C CA 1
ATOM 2417 C C . VAL C 1 75 ? 26.059 32.935 87.566 1.00 34.21 80 VAL C C 1
ATOM 2418 O O . VAL C 1 75 ? 26.806 33.270 88.485 1.00 32.77 80 VAL C O 1
ATOM 2422 N N . LYS C 1 76 ? 24.738 33.031 87.650 1.00 35.22 81 LYS C N 1
ATOM 2423 C CA . LYS C 1 76 ? 24.116 33.542 88.863 1.00 37.78 81 LYS C CA 1
ATOM 2424 C C . LYS C 1 76 ? 24.493 32.672 90.068 1.00 39.04 81 LYS C C 1
ATOM 2425 O O . LYS C 1 76 ? 24.618 33.176 91.182 1.00 39.73 81 LYS C O 1
ATOM 2431 N N . ARG C 1 77 ? 24.693 31.376 89.837 1.00 38.98 82 ARG C N 1
ATOM 2432 C CA . ARG C 1 77 ? 25.057 30.450 90.908 1.00 39.76 82 ARG C CA 1
ATOM 2433 C C . ARG C 1 77 ? 26.538 30.492 91.272 1.00 40.99 82 ARG C C 1
ATOM 2434 O O . ARG C 1 77 ? 27.029 29.634 92.007 1.00 40.88 82 ARG C O 1
ATOM 2442 N N . GLY C 1 78 ? 27.247 31.483 90.744 1.00 43.08 83 GLY C N 1
ATOM 2443 C CA . GLY C 1 78 ? 28.659 31.632 91.047 1.00 45.11 83 GLY C CA 1
ATOM 2444 C C . GLY C 1 78 ? 29.630 30.802 90.228 1.00 46.94 83 GLY C C 1
ATOM 2445 O O . GLY C 1 78 ? 30.832 31.071 90.238 1.00 47.93 83 GLY C O 1
ATOM 2446 N N . PHE C 1 79 ? 29.127 29.793 89.526 1.00 47.45 84 PHE C N 1
ATOM 2447 C CA . PHE C 1 79 ? 29.988 28.942 88.717 1.00 47.63 84 PHE C CA 1
ATOM 2448 C C . PHE C 1 79 ? 30.482 29.700 87.492 1.00 47.90 84 PHE C C 1
ATOM 2449 O O . PHE C 1 79 ? 29.687 30.189 86.690 1.00 48.56 84 PHE C O 1
ATOM 2457 N N . HIS C 1 80 ? 31.801 29.807 87.360 1.00 46.83 85 HIS C N 1
ATOM 2458 C CA . HIS C 1 80 ? 32.391 30.520 86.234 1.00 46.03 85 HIS C CA 1
ATOM 2459 C C . HIS C 1 80 ? 33.423 29.699 85.469 1.00 43.80 85 HIS C C 1
ATOM 2460 O O . HIS C 1 80 ? 34.568 29.567 85.893 1.00 44.98 85 HIS C O 1
ATOM 2467 N N . LEU C 1 81 ? 33.002 29.153 84.334 1.00 39.59 86 LEU C N 1
ATOM 2468 C CA . LEU C 1 81 ? 33.869 28.352 83.478 1.00 34.74 86 LEU C CA 1
ATOM 2469 C C . LEU C 1 81 ? 33.731 28.847 82.042 1.00 31.42 86 LEU C C 1
ATOM 2470 O O . LEU C 1 81 ? 32.612 28.992 81.544 1.00 30.84 86 LEU C O 1
ATOM 2475 N N . PRO C 1 82 ? 34.858 29.126 81.363 1.00 27.30 87 PRO C N 1
ATOM 2476 C CA . PRO C 1 82 ? 34.769 29.595 79.980 1.00 24.37 87 PRO C CA 1
ATOM 2477 C C . PRO C 1 82 ? 33.835 28.643 79.247 1.00 21.26 87 PRO C C 1
ATOM 2478 O O . PRO C 1 82 ? 34.013 27.426 79.291 1.00 20.50 87 PRO C O 1
ATOM 2482 N N . THR C 1 83 ? 32.828 29.201 78.589 1.00 20.81 88 THR C N 1
ATOM 2483 C CA . THR C 1 83 ? 31.849 28.387 77.891 1.00 17.36 88 THR C CA 1
ATOM 2484 C C . THR C 1 83 ? 31.703 28.731 76.415 1.00 18.64 88 THR C C 1
ATOM 2485 O O . THR C 1 83 ? 31.572 29.897 76.037 1.00 19.33 88 THR C O 1
ATOM 2489 N N . ILE C 1 84 ? 31.725 27.690 75.592 1.00 16.92 89 ILE C N 1
ATOM 2490 C CA . ILE C 1 84 ? 31.574 27.814 74.153 1.00 16.98 89 ILE C CA 1
ATOM 2491 C C . ILE C 1 84 ? 30.127 27.407 73.827 1.00 16.11 89 ILE C C 1
ATOM 2492 O O . ILE C 1 84 ? 29.696 26.284 74.106 1.00 18.46 89 ILE C O 1
ATOM 2497 N N . VAL C 1 85 ? 29.364 28.347 73.292 1.00 14.42 90 VAL C N 1
ATOM 2498 C CA . VAL C 1 85 ? 27.983 28.082 72.941 1.00 12.69 90 VAL C CA 1
ATOM 2499 C C . VAL C 1 85 ? 27.959 27.768 71.454 1.00 15.15 90 VAL C C 1
ATOM 2500 O O . VAL C 1 85 ? 28.523 28.503 70.646 1.00 15.24 90 VAL C O 1
ATOM 2512 N N . ALA C 1 87 ? 25.479 26.464 68.102 1.00 16.12 92 ALA C N 1
ATOM 2513 C CA . ALA C 1 87 ? 24.098 26.395 67.651 1.00 17.07 92 ALA C CA 1
ATOM 2514 C C . ALA C 1 87 ? 24.019 26.212 66.148 1.00 18.66 92 ALA C C 1
ATOM 2515 O O . ALA C 1 87 ? 24.805 26.786 65.396 1.00 19.47 92 ALA C O 1
ATOM 2517 N N . SER C 1 88 ? 23.073 25.399 65.708 1.00 24.31 93 SER C N 1
ATOM 2518 C CA . SER C 1 88 ? 22.906 25.173 64.282 1.00 30.44 93 SER C CA 1
ATOM 2519 C C . SER C 1 88 ? 21.904 26.205 63.794 1.00 33.92 93 SER C C 1
ATOM 2520 O O . SER C 1 88 ? 22.155 26.944 62.839 1.00 36.72 93 SER C O 1
ATOM 2523 N N . SER C 1 89 ? 20.767 26.268 64.464 1.00 34.58 94 SER C N 1
ATOM 2524 C CA . SER C 1 89 ? 19.762 27.238 64.093 1.00 38.20 94 SER C CA 1
ATOM 2525 C C . SER C 1 89 ? 20.130 28.451 64.921 1.00 37.65 94 SER C C 1
ATOM 2526 O O . SER C 1 89 ? 20.405 28.330 66.118 1.00 38.24 94 SER C O 1
ATOM 2529 N N . SER C 1 90 ? 20.175 29.619 64.299 1.00 32.92 95 SER C N 1
ATOM 2530 C CA . SER C 1 90 ? 20.511 30.787 65.078 1.00 29.79 95 SER C CA 1
ATOM 2531 C C . SER C 1 90 ? 20.196 32.106 64.415 1.00 26.07 95 SER C C 1
ATOM 2532 O O . SER C 1 90 ? 20.519 32.322 63.250 1.00 23.13 95 SER C O 1
ATOM 2535 N N . ASP C 1 91 ? 19.540 32.974 65.177 1.00 23.44 96 ASP C N 1
ATOM 2536 C CA . ASP C 1 91 ? 19.224 34.308 64.716 1.00 23.91 96 ASP C CA 1
ATOM 2537 C C . ASP C 1 91 ? 20.114 35.244 65.536 1.00 22.18 96 ASP C C 1
ATOM 2538 O O . ASP C 1 91 ? 20.775 34.817 66.494 1.00 20.51 96 ASP C O 1
ATOM 2543 N N . ILE C 1 92 ? 20.147 36.512 65.158 1.00 20.56 97 ILE C N 1
ATOM 2544 C CA . ILE C 1 92 ? 20.997 37.465 65.841 1.00 19.93 97 ILE C CA 1
ATOM 2545 C C . ILE C 1 92 ? 20.761 37.562 67.344 1.00 20.19 97 ILE C C 1
ATOM 2546 O O . ILE C 1 92 ? 21.712 37.486 68.125 1.00 21.91 97 ILE C O 1
ATOM 2551 N N . PRO C 1 93 ? 19.497 37.732 67.774 1.00 19.43 98 PRO C N 1
ATOM 2552 C CA . PRO C 1 93 ? 19.206 37.837 69.209 1.00 19.02 98 PRO C CA 1
ATOM 2553 C C . PRO C 1 93 ? 19.804 36.705 70.046 1.00 16.74 98 PRO C C 1
ATOM 2554 O O . PRO C 1 93 ? 20.245 36.926 71.168 1.00 16.68 98 PRO C O 1
ATOM 2558 N N . THR C 1 94 ? 19.822 35.495 69.502 1.00 18.88 99 THR C N 1
ATOM 2559 C CA . THR C 1 94 ? 20.398 34.377 70.242 1.00 17.21 99 THR C CA 1
ATOM 2560 C C . THR C 1 94 ? 21.910 34.550 70.442 1.00 17.61 99 THR C C 1
ATOM 2561 O O . THR C 1 94 ? 22.438 34.310 71.539 1.00 16.52 99 THR C O 1
ATOM 2565 N N . ALA C 1 95 ? 22.603 34.977 69.393 1.00 15.43 100 ALA C N 1
ATOM 2566 C CA . ALA C 1 95 ? 24.051 35.177 69.478 1.00 15.22 100 ALA C CA 1
ATOM 2567 C C . ALA C 1 95 ? 24.364 36.277 70.481 1.00 13.54 100 ALA C C 1
ATOM 2568 O O . ALA C 1 95 ? 25.274 36.146 71.297 1.00 14.77 100 ALA C O 1
ATOM 2570 N N . VAL C 1 96 ? 23.598 37.358 70.422 1.00 13.82 101 VAL C N 1
ATOM 2571 C CA . VAL C 1 96 ? 23.787 38.487 71.337 1.00 14.50 101 VAL C CA 1
ATOM 2572 C C . VAL C 1 96 ? 23.534 38.049 72.786 1.00 16.77 101 VAL C C 1
ATOM 2573 O O . VAL C 1 96 ? 24.265 38.433 73.703 1.00 17.06 101 VAL C O 1
ATOM 2577 N N . ARG C 1 97 ? 22.498 37.240 72.985 1.00 14.88 102 ARG C N 1
ATOM 2578 C CA . ARG C 1 97 ? 22.180 36.756 74.317 1.00 13.40 102 ARG C CA 1
ATOM 2579 C C . ARG C 1 97 ? 23.340 35.932 74.867 1.00 13.49 102 ARG C C 1
ATOM 2580 O O . ARG C 1 97 ? 23.742 36.095 76.021 1.00 16.66 102 ARG C O 1
ATOM 2588 N N . ALA C 1 98 ? 23.877 35.044 74.039 1.00 14.08 103 ALA C N 1
ATOM 2589 C CA . ALA C 1 98 ? 24.988 34.199 74.460 1.00 15.32 103 ALA C CA 1
ATOM 2590 C C . ALA C 1 98 ? 26.160 35.061 74.919 1.00 16.21 103 ALA C C 1
ATOM 2591 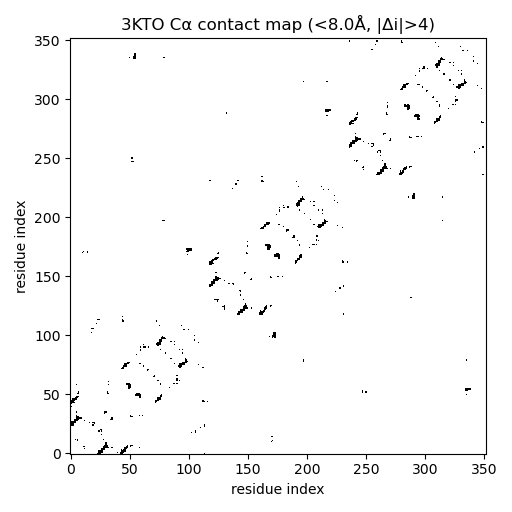O O . ALA C 1 98 ? 26.757 34.818 75.966 1.00 16.02 103 ALA C O 1
ATOM 2601 N N . ARG C 1 100 ? 26.063 38.122 75.980 1.00 19.52 105 ARG C N 1
ATOM 2602 C CA . ARG C 1 100 ? 25.672 38.792 77.218 1.00 21.65 105 ARG C CA 1
ATOM 2603 C C . ARG C 1 100 ? 25.655 37.825 78.392 1.00 23.03 105 ARG C C 1
ATOM 2604 O O . ARG C 1 100 ? 25.718 38.245 79.549 1.00 23.76 105 ARG C O 1
ATOM 2612 N N . ALA C 1 101 ? 25.562 36.532 78.103 1.00 21.40 106 ALA C N 1
ATOM 2613 C CA . ALA C 1 101 ? 25.553 35.534 79.167 1.00 22.84 106 ALA C CA 1
ATOM 2614 C C . ALA C 1 101 ? 26.976 35.161 79.594 1.00 23.93 106 ALA C C 1
ATOM 2615 O O . ALA C 1 101 ? 27.162 34.273 80.425 1.00 24.57 106 ALA C O 1
ATOM 2617 N N . SER C 1 102 ? 27.966 35.832 79.005 1.00 23.45 107 SER C N 1
ATOM 2618 C CA . SER C 1 102 ? 29.391 35.636 79.297 1.00 24.36 107 SER C CA 1
ATOM 2619 C C . SER C 1 102 ? 30.115 34.560 78.483 1.00 23.96 107 SER C C 1
ATOM 2620 O O . SER C 1 102 ? 31.227 34.168 78.828 1.00 23.86 107 SER C O 1
ATOM 2623 N N . ALA C 1 103 ? 29.501 34.081 77.408 1.00 20.89 108 ALA C N 1
ATOM 2624 C CA . ALA C 1 103 ? 30.134 33.049 76.592 1.00 20.44 108 ALA C CA 1
ATOM 2625 C C . ALA C 1 103 ? 31.494 33.497 76.053 1.00 18.75 108 ALA C C 1
ATOM 2626 O O . ALA C 1 103 ? 31.667 34.652 75.679 1.00 21.63 108 ALA C O 1
ATOM 2628 N N . ALA C 1 104 ? 32.447 32.572 76.008 1.00 20.08 109 ALA C N 1
ATOM 2629 C CA . ALA C 1 104 ? 33.781 32.851 75.486 1.00 21.56 109 ALA C CA 1
ATOM 2630 C C . ALA C 1 104 ? 33.689 32.944 73.961 1.00 23.57 109 ALA C C 1
ATOM 2631 O O . ALA C 1 104 ? 34.488 33.622 73.314 1.00 24.69 109 ALA C O 1
ATOM 2633 N N . ASP C 1 105 ? 32.716 32.247 73.384 1.00 21.53 110 ASP C N 1
ATOM 2634 C CA . ASP C 1 105 ? 32.517 32.289 71.939 1.00 19.67 110 ASP C CA 1
ATOM 2635 C C . ASP C 1 105 ? 31.182 31.657 71.561 1.00 19.86 110 ASP C C 1
ATOM 2636 O O . ASP C 1 105 ? 30.593 30.891 72.332 1.00 17.97 110 ASP C O 1
ATOM 2641 N N . PHE C 1 106 ? 30.702 32.015 70.376 1.00 19.14 111 PHE C N 1
ATOM 2642 C CA . PHE C 1 106 ? 29.456 31.490 69.840 1.00 19.48 111 PHE C CA 1
ATOM 2643 C C . PHE C 1 106 ? 29.813 30.899 68.480 1.00 21.26 111 PHE C C 1
ATOM 2644 O O . PHE C 1 106 ? 30.211 31.622 67.569 1.00 24.27 111 PHE C O 1
ATOM 2652 N N . ILE C 1 107 ? 29.677 29.584 68.352 1.00 20.58 112 ILE C N 1
ATOM 2653 C CA . ILE C 1 107 ? 30.008 28.884 67.116 1.00 18.93 112 ILE C CA 1
ATOM 2654 C C . ILE C 1 107 ? 28.781 28.328 66.397 1.00 18.49 112 ILE C C 1
ATOM 2655 O O . ILE C 1 107 ? 28.022 27.562 66.969 1.00 16.07 112 ILE C O 1
ATOM 2660 N N . GLU C 1 108 ? 28.600 28.706 65.140 1.00 17.48 113 GLU C N 1
ATOM 2661 C CA . GLU C 1 108 ? 27.478 28.203 64.363 1.00 19.33 113 GLU C CA 1
ATOM 2662 C C . GLU C 1 108 ? 27.834 26.809 63.872 1.00 20.32 113 GLU C C 1
ATOM 2663 O O . GLU C 1 108 ? 28.992 26.531 63.561 1.00 19.98 113 GLU C O 1
ATOM 2669 N N . LYS C 1 109 ? 26.839 25.933 63.816 1.00 18.74 114 LYS C N 1
ATOM 2670 C CA . LYS C 1 109 ? 27.033 24.582 63.303 1.00 18.71 114 LYS C CA 1
ATOM 2671 C C . LYS C 1 109 ? 26.159 24.529 62.061 1.00 20.11 114 LYS C C 1
ATOM 2672 O O . LYS C 1 109 ? 25.101 25.153 62.029 1.00 21.20 114 LYS C O 1
ATOM 2678 N N . PRO C 1 110 ? 26.597 23.818 61.007 1.00 21.26 115 PRO C N 1
ATOM 2679 C CA . PRO C 1 110 ? 27.850 23.064 60.897 1.00 20.49 115 PRO C CA 1
ATOM 2680 C C . PRO C 1 110 ? 29.047 23.979 61.140 1.00 20.56 115 PRO C C 1
ATOM 2681 O O . PRO C 1 110 ? 29.109 25.095 60.626 1.00 18.85 115 PRO C O 1
ATOM 2685 N N . PHE C 1 111 ? 29.997 23.477 61.914 1.00 18.87 116 PHE C N 1
ATOM 2686 C CA . PHE C 1 111 ? 31.166 24.247 62.303 1.00 23.06 116 PHE C CA 1
ATOM 2687 C C . PHE C 1 111 ? 32.468 23.974 61.561 1.00 23.41 116 PHE C C 1
ATOM 2688 O O . PHE C 1 111 ? 32.633 22.950 60.890 1.00 20.90 116 PHE C O 1
ATOM 2696 N N . ILE C 1 112 ? 33.389 24.927 61.692 1.00 25.67 117 ILE C N 1
ATOM 2697 C CA . ILE C 1 112 ? 34.706 24.827 61.093 1.00 28.34 117 ILE C CA 1
ATOM 2698 C C . ILE C 1 112 ? 35.551 24.176 62.179 1.00 28.95 117 ILE C C 1
ATOM 2699 O O . ILE C 1 112 ? 35.684 24.702 63.283 1.00 27.87 117 ILE C O 1
ATOM 2704 N N . GLU C 1 113 ? 36.118 23.025 61.858 1.00 30.82 118 GLU C N 1
ATOM 2705 C CA . GLU C 1 113 ? 36.902 22.261 62.808 1.00 33.29 118 GLU C CA 1
ATOM 2706 C C . GLU C 1 113 ? 37.940 23.004 63.642 1.00 32.37 118 GLU C C 1
ATOM 2707 O O . GLU C 1 113 ? 37.884 22.963 64.871 1.00 29.44 118 GLU C O 1
ATOM 2713 N N . HIS C 1 114 ? 38.875 23.691 62.992 1.00 31.79 119 HIS C N 1
ATOM 2714 C CA . HIS C 1 114 ? 39.928 24.377 63.734 1.00 33.13 119 HIS C CA 1
ATOM 2715 C C . HIS C 1 114 ? 39.445 25.504 64.637 1.00 32.69 119 HIS C C 1
ATOM 2716 O O . HIS C 1 114 ? 40.142 25.878 65.583 1.00 31.52 119 HIS C O 1
ATOM 2723 N N . VAL C 1 115 ? 38.262 26.045 64.354 1.00 31.17 120 VAL C N 1
ATOM 2724 C CA . VAL C 1 115 ? 37.709 27.118 65.179 1.00 29.24 120 VAL C CA 1
ATOM 2725 C C . VAL C 1 115 ? 37.362 26.576 66.558 1.00 28.19 120 VAL C C 1
ATOM 2726 O O . VAL C 1 115 ? 37.643 27.207 67.575 1.00 26.50 120 VAL C O 1
ATOM 2730 N N . LEU C 1 116 ? 36.734 25.406 66.586 1.00 25.44 121 LEU C N 1
ATOM 2731 C CA . LEU C 1 116 ? 36.369 24.783 67.847 1.00 27.04 121 LEU C CA 1
ATOM 2732 C C . LEU C 1 116 ? 37.644 24.339 68.557 1.00 27.77 121 LEU C C 1
ATOM 2733 O O . LEU C 1 116 ? 37.823 24.596 69.746 1.00 26.65 121 LEU C O 1
ATOM 2738 N N . VAL C 1 117 ? 38.526 23.668 67.818 1.00 29.73 122 VAL C N 1
ATOM 2739 C CA . VAL C 1 117 ? 39.792 23.191 68.376 1.00 30.25 122 VAL C CA 1
ATOM 2740 C C . VAL C 1 117 ? 40.551 24.357 69.017 1.00 30.69 122 VAL C C 1
ATOM 2741 O O . VAL C 1 117 ? 41.027 24.251 70.145 1.00 31.78 122 VAL C O 1
ATOM 2745 N N . HIS C 1 118 ? 40.641 25.470 68.296 1.00 31.50 123 HIS C N 1
ATOM 2746 C CA . HIS C 1 118 ? 41.326 26.660 68.788 1.00 34.52 123 HIS C CA 1
ATOM 2747 C C . HIS C 1 118 ? 40.724 27.237 70.070 1.00 34.18 123 HIS C C 1
ATOM 2748 O O . HIS C 1 118 ? 41.458 27.630 70.980 1.00 35.03 123 HIS C O 1
ATOM 2755 N N . ASP C 1 119 ? 39.397 27.304 70.142 1.00 32.61 124 ASP C N 1
ATOM 2756 C CA . ASP C 1 119 ? 38.748 27.845 71.331 1.00 32.00 124 ASP C CA 1
ATOM 2757 C C . ASP C 1 119 ? 39.009 26.945 72.526 1.00 31.07 124 ASP C C 1
ATOM 2758 O O . ASP C 1 119 ? 39.226 27.419 73.641 1.00 31.79 124 ASP C O 1
ATOM 2763 N N . VAL C 1 120 ? 38.969 25.640 72.292 1.00 32.53 125 VAL C N 1
ATOM 2764 C CA . VAL C 1 120 ? 39.199 24.681 73.359 1.00 32.41 125 VAL C CA 1
ATOM 2765 C C . VAL C 1 120 ? 40.636 24.765 73.857 1.00 33.65 125 VAL C C 1
ATOM 2766 O O . VAL C 1 120 ? 40.880 24.780 75.065 1.00 32.05 125 VAL C O 1
ATOM 2770 N N . GLN C 1 121 ? 41.582 24.831 72.926 1.00 35.43 126 GLN C N 1
ATOM 2771 C CA . GLN C 1 121 ? 42.991 24.921 73.295 1.00 37.08 126 GLN C CA 1
ATOM 2772 C C . GLN C 1 121 ? 43.216 26.190 74.105 1.00 38.10 126 GLN C C 1
ATOM 2773 O O . GLN C 1 121 ? 43.989 26.198 75.063 1.00 38.56 126 GLN C O 1
ATOM 2779 N N . GLN C 1 122 ? 42.530 27.265 73.725 1.00 37.46 127 GLN C N 1
ATOM 2780 C CA . GLN C 1 122 ? 42.667 28.529 74.435 1.00 38.09 127 GLN C CA 1
ATOM 2781 C C . GLN C 1 122 ? 42.174 28.389 75.876 1.00 37.53 127 GLN C C 1
ATOM 2782 O O . GLN C 1 122 ? 42.686 29.043 76.785 1.00 36.84 127 GLN C O 1
ATOM 2788 N N . ILE C 1 123 ? 41.182 27.530 76.081 1.00 35.82 128 ILE C N 1
ATOM 2789 C CA . ILE C 1 123 ? 40.641 27.292 77.414 1.00 34.17 128 ILE C CA 1
ATOM 2790 C C . ILE C 1 123 ? 41.651 26.455 78.196 1.00 36.04 128 ILE C C 1
ATOM 2791 O O . ILE C 1 123 ? 41.879 26.686 79.383 1.00 34.92 128 ILE C O 1
ATOM 2796 N N . ILE C 1 124 ? 42.251 25.483 77.516 1.00 37.30 129 ILE C N 1
ATOM 2797 C CA . ILE C 1 124 ? 43.259 24.622 78.127 1.00 39.86 129 ILE C CA 1
ATOM 2798 C C . ILE C 1 124 ? 44.451 25.470 78.599 1.00 40.97 129 ILE C C 1
ATOM 2799 O O . ILE C 1 124 ? 44.870 25.381 79.755 1.00 41.41 129 ILE C O 1
ATOM 2804 N N . ASN C 1 125 ? 44.978 26.298 77.700 1.00 42.04 130 ASN C N 1
ATOM 2805 C CA . ASN C 1 125 ? 46.119 27.158 78.015 1.00 43.35 130 ASN C CA 1
ATOM 2806 C C . ASN C 1 125 ? 45.795 28.132 79.140 1.00 45.14 130 ASN C C 1
ATOM 2807 O O . ASN C 1 125 ? 46.684 28.559 79.882 1.00 46.13 130 ASN C O 1
ATOM 2812 N N . GLY C 1 126 ? 44.517 28.478 79.261 1.00 45.94 131 GLY C N 1
ATOM 2813 C CA . GLY C 1 126 ? 44.083 29.402 80.293 1.00 46.13 131 GLY C CA 1
ATOM 2814 C C . GLY C 1 126 ? 44.105 28.803 81.683 1.00 47.41 131 GLY C C 1
ATOM 2815 O O . GLY C 1 126 ? 44.619 29.470 82.601 1.00 48.66 131 GLY C O 1
#

Radius of gyration: 22.39 Å; Cα contacts (8 Å, |Δi|>4): 568; chains: 3; bounding box: 62×38×62 Å

Foldseek 3Di:
DEEEEEALDPVCLVVVQVLCVPPPYHYHYDNHLVRVVDDDDPPYQAEWELQRPNNHRPRLVSLLVCVVVVNDHAYEYYCDDDVVSLVSVCSRHNYYAHPVGDSVVVNVSVVVSVVVRD/DEEEEEALDPVVLVVVQVLQVVDPYHYDYDNHLVRVVDDDDPPYQYEWELQRPNNHRPRLVSLLVCVVVVHDHAYEYYEPDDDVSLVSVCSRHNYYAYPVGDSVVVNVSVVVSVVVVD/DEEEEEDQDPVVLVVVQVLCVVPPYHYDYDNHLVSPVDDDDPPYAYEWELQRPNNHRPRLVSLLVCVVVVDDHAYEYYADDDDVSLVSVCSRHPYYAYPVGDSVVVNVSVVVSVVD